Protein AF-A0A9D6KUL9-F1 (afdb_monomer)

Foldseek 3Di:
DDDDDDDDDDDDDDDDDDDDDDDDPPPDDDDDDPPPPPPDDDPPPLPFQDLVNLVCLLVVLLVLLLVVLQVVCVVVPQDDPVVLVVVLVVLLVLLVVLLVVQLVVCVVVVLVQLNVLSVQLNVLSVVQVVCVVPDVDLVSNLSSLVSNSVSLSSNSVSDRHGPVNSVSSSNSSSSSSSNNNNSVVNVVVVD

Radius of gyration: 23.93 Å; Cα contacts (8 Å, |Δi|>4): 148; chains: 1; bounding box: 60×48×64 Å

Nearest PDB structures (foldseek):
  2wb7-assembly2_B  TM=4.224E-01  e=1.613E+00  Thermococcus sp. 26-2

Structure (mmCIF, N/CA/C/O backbone):
data_AF-A0A9D6KUL9-F1
#
_entry.id   AF-A0A9D6KUL9-F1
#
loop_
_atom_site.group_PDB
_atom_site.id
_atom_site.type_symbol
_atom_site.label_atom_id
_atom_site.label_alt_id
_atom_site.label_comp_id
_atom_site.label_asym_id
_atom_site.label_entity_id
_atom_site.label_seq_id
_atom_site.pdbx_PDB_ins_code
_atom_site.Cartn_x
_atom_site.Cartn_y
_atom_site.Cartn_z
_atom_site.occupancy
_atom_site.B_iso_or_equiv
_atom_site.auth_seq_id
_atom_site.auth_comp_id
_atom_site.auth_asym_id
_atom_site.auth_atom_id
_atom_site.pdbx_PDB_model_num
ATOM 1 N N . MET A 1 1 ? -4.631 26.283 4.217 1.00 36.81 1 MET A N 1
ATOM 2 C CA . MET A 1 1 ? -5.391 25.893 5.426 1.00 36.81 1 MET A CA 1
ATOM 3 C C . MET A 1 1 ? -4.410 25.775 6.581 1.00 36.81 1 MET A C 1
ATOM 5 O O . MET A 1 1 ? -3.534 24.924 6.528 1.00 36.81 1 MET A O 1
ATOM 9 N N . ARG A 1 2 ? -4.463 26.705 7.541 1.00 33.00 2 ARG A N 1
ATOM 10 C CA . ARG A 1 2 ? -3.512 26.819 8.658 1.00 33.00 2 ARG A CA 1
ATOM 11 C C . ARG A 1 2 ? -4.120 26.114 9.872 1.00 33.00 2 ARG A C 1
ATOM 13 O O . ARG A 1 2 ? -5.184 26.519 10.323 1.00 33.00 2 ARG A O 1
ATOM 20 N N . VAL A 1 3 ? -3.471 25.061 10.362 1.00 48.38 3 VAL A N 1
ATOM 21 C CA . VAL A 1 3 ? -3.814 24.422 11.639 1.00 48.38 3 VAL A CA 1
ATOM 22 C C . VAL A 1 3 ? -3.064 25.186 12.725 1.00 48.38 3 VAL A C 1
ATOM 24 O O . VAL A 1 3 ? -1.836 25.163 12.758 1.00 48.38 3 VAL A O 1
ATOM 27 N N . GLN A 1 4 ? -3.796 25.921 13.557 1.00 52.12 4 GLN A N 1
ATOM 28 C CA . GLN A 1 4 ? -3.243 26.652 14.691 1.00 52.12 4 GLN A CA 1
ATOM 29 C C . GLN A 1 4 ? -3.389 25.764 15.932 1.00 52.12 4 GLN A C 1
ATOM 31 O O . GLN A 1 4 ? -4.488 25.569 16.443 1.00 52.12 4 GLN A O 1
ATOM 36 N N . TRP A 1 5 ? -2.278 25.170 16.367 1.00 50.78 5 TRP A N 1
ATOM 37 C CA . TRP A 1 5 ? -2.195 24.422 17.617 1.00 50.78 5 TRP A CA 1
ATOM 38 C C . TRP A 1 5 ? -2.085 25.417 18.772 1.00 50.78 5 TRP A C 1
ATOM 40 O O . TRP A 1 5 ? -1.029 26.004 18.999 1.00 50.78 5 TRP A O 1
ATOM 50 N N . GLY A 1 6 ? -3.200 25.645 19.463 1.00 52.34 6 GLY A N 1
ATOM 51 C CA . GLY A 1 6 ? -3.236 26.390 20.715 1.00 52.34 6 GLY A CA 1
ATOM 52 C C . GLY A 1 6 ? -2.805 25.492 21.868 1.00 52.34 6 GLY A C 1
ATOM 53 O O . GLY A 1 6 ? -3.609 24.720 22.381 1.00 52.34 6 GLY A O 1
ATOM 54 N N . LEU A 1 7 ? -1.531 25.594 22.246 1.00 55.97 7 LEU A N 1
ATOM 55 C CA . LEU A 1 7 ? -1.031 25.172 23.549 1.00 55.97 7 LEU A CA 1
ATOM 56 C C . LEU A 1 7 ? -1.471 26.240 24.561 1.00 55.97 7 LEU A C 1
ATOM 58 O O . LEU A 1 7 ? -1.069 27.396 24.447 1.00 55.97 7 LEU A O 1
ATOM 62 N N . GLY A 1 8 ? -2.332 25.869 25.501 1.00 51.66 8 GLY A N 1
ATOM 63 C CA . GLY A 1 8 ? -2.816 26.758 26.550 1.00 51.66 8 GLY A CA 1
ATOM 64 C C . GLY A 1 8 ? -2.972 25.989 27.849 1.00 51.66 8 GLY A C 1
ATOM 65 O O . GLY A 1 8 ? -4.023 25.407 28.102 1.00 51.66 8 GLY A O 1
ATOM 66 N N . ASP A 1 9 ? -1.909 25.992 28.648 1.00 60.41 9 ASP A N 1
ATOM 67 C CA . ASP A 1 9 ? -1.964 25.760 30.088 1.00 60.41 9 ASP A CA 1
ATOM 68 C C . ASP A 1 9 ? -2.931 26.763 30.722 1.00 60.41 9 ASP A C 1
ATOM 70 O O . ASP A 1 9 ? -2.628 27.949 30.671 1.00 60.41 9 ASP A O 1
ATOM 74 N N . GLN A 1 10 ? -4.039 26.313 31.331 1.00 48.44 10 GLN A N 1
ATOM 75 C CA . GLN A 1 10 ? -4.646 26.912 32.536 1.00 48.44 10 GLN A CA 1
ATOM 76 C C . GLN A 1 10 ? -5.561 25.890 33.247 1.00 48.44 10 GLN A C 1
ATOM 78 O O . GLN A 1 10 ? -6.642 25.548 32.774 1.00 48.44 10 GLN A O 1
ATOM 83 N N . LEU A 1 11 ? -5.129 25.430 34.422 1.00 48.25 11 LEU A N 1
ATOM 84 C CA . LEU A 1 11 ? -5.989 25.016 35.545 1.00 48.25 11 LEU A CA 1
ATOM 85 C C . LEU A 1 11 ? -6.127 26.231 36.499 1.00 48.25 11 LEU A C 1
ATOM 87 O O . LEU A 1 11 ? -5.299 27.136 36.410 1.00 48.25 11 LEU A O 1
ATOM 91 N N . PRO A 1 12 ? -6.947 26.192 37.567 1.00 58.06 12 PRO A N 1
ATOM 92 C CA . PRO A 1 12 ? -8.374 25.882 37.684 1.00 58.06 12 PRO A CA 1
ATOM 93 C C . PRO A 1 12 ? -9.139 27.067 38.337 1.00 58.06 12 PRO A C 1
ATOM 95 O O . PRO A 1 12 ? -8.573 27.808 39.135 1.00 58.06 12 PRO A O 1
ATOM 98 N N . VAL A 1 13 ? -10.447 27.227 38.097 1.00 56.72 13 VAL A N 1
ATOM 99 C CA . VAL A 1 13 ? -11.283 28.136 38.913 1.00 56.72 13 VAL A CA 1
ATOM 100 C C . VAL A 1 13 ? -12.587 27.444 39.286 1.00 56.72 13 VAL A C 1
ATOM 102 O O . VAL A 1 13 ? -13.432 27.161 38.439 1.00 56.72 13 VAL A O 1
ATOM 105 N N . ALA A 1 14 ? -12.730 27.168 40.581 1.00 51.53 14 ALA A N 1
ATOM 106 C CA . ALA A 1 14 ? -13.998 26.845 41.209 1.00 51.53 14 ALA A CA 1
ATOM 107 C C . ALA A 1 14 ? -14.852 28.120 41.289 1.00 51.53 14 ALA A C 1
ATOM 109 O O . ALA A 1 14 ? -14.412 29.131 41.832 1.00 51.53 14 ALA A O 1
ATOM 110 N N . GLY A 1 15 ? -16.071 28.059 40.759 1.00 53.00 15 GLY A N 1
ATOM 111 C CA . GLY A 1 15 ? -17.063 29.125 40.848 1.00 53.00 15 GLY A CA 1
ATOM 112 C C . GLY A 1 15 ? -18.441 28.517 41.065 1.00 53.00 15 GLY A C 1
ATOM 113 O O . GLY A 1 15 ? -19.080 28.059 40.126 1.00 53.00 15 GLY A O 1
A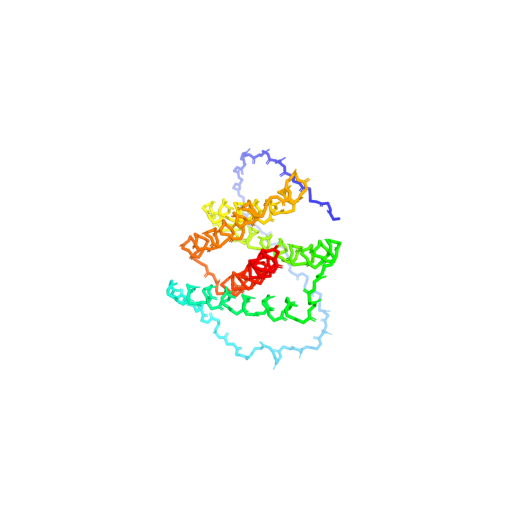TOM 114 N N . HIS A 1 16 ? -18.850 28.473 42.329 1.00 52.75 16 HIS A N 1
ATOM 115 C CA . HIS A 1 16 ? -20.205 28.182 42.780 1.00 52.75 16 HIS A CA 1
ATOM 116 C C . HIS A 1 16 ? -21.058 29.438 42.535 1.00 52.75 16 HIS A C 1
ATOM 118 O O . HIS A 1 16 ? -20.657 30.525 42.952 1.00 52.75 16 HIS A O 1
ATOM 124 N N . GLY A 1 17 ? -22.197 29.316 41.854 1.00 52.09 17 GLY A N 1
ATOM 125 C CA . GLY A 1 17 ? -23.063 30.460 41.567 1.00 52.09 17 GLY A CA 1
ATOM 126 C C . GLY A 1 17 ? -24.302 30.071 40.772 1.00 52.09 17 GLY A C 1
ATOM 127 O O . GLY A 1 17 ? -24.258 29.950 39.551 1.00 52.09 17 GLY A O 1
ATOM 128 N N . ASP A 1 18 ? -25.384 29.862 41.507 1.00 48.84 18 ASP A N 1
ATOM 129 C CA . ASP A 1 18 ? -26.732 29.556 41.051 1.00 48.84 18 ASP A CA 1
ATOM 130 C C . ASP A 1 18 ? -27.351 30.602 40.101 1.00 48.84 18 ASP A C 1
ATOM 132 O O . ASP A 1 18 ? -27.174 31.806 40.258 1.00 48.84 18 ASP A O 1
ATOM 136 N N . VAL A 1 19 ? -28.141 30.077 39.155 1.00 52.59 19 VAL A N 1
ATOM 137 C CA . VAL A 1 19 ? -29.518 30.480 38.798 1.00 52.59 19 VAL A CA 1
ATOM 138 C C . VAL A 1 19 ? -29.796 31.983 38.596 1.00 52.59 19 VAL A C 1
ATOM 140 O O . VAL A 1 19 ? -29.876 32.741 39.552 1.00 52.59 19 VAL A O 1
ATOM 143 N N . LEU A 1 20 ? -30.105 32.383 37.346 1.00 50.75 20 LEU A N 1
ATOM 144 C CA . LEU A 1 20 ? -31.398 32.988 36.944 1.00 50.75 20 LEU A CA 1
ATOM 145 C C . LEU A 1 20 ? -31.413 33.453 35.467 1.00 50.75 20 LEU A C 1
ATOM 147 O O . LEU A 1 20 ? -30.743 34.398 35.066 1.00 50.75 20 LEU A O 1
ATOM 151 N N . ALA A 1 21 ? -32.255 32.772 34.686 1.00 52.69 21 ALA A N 1
ATOM 152 C CA . ALA A 1 21 ? -33.177 33.297 33.674 1.00 52.69 21 ALA A CA 1
ATOM 153 C C . ALA A 1 21 ? -32.800 34.555 32.854 1.00 52.69 21 ALA A C 1
ATOM 155 O O . ALA A 1 21 ? -32.959 35.687 33.311 1.00 52.69 21 ALA A O 1
ATOM 156 N N . ARG A 1 22 ? -32.554 34.362 31.547 1.00 46.56 22 ARG A N 1
ATOM 157 C CA . ARG A 1 22 ? -33.041 35.280 30.500 1.00 46.56 22 ARG A CA 1
ATOM 158 C C . ARG A 1 22 ? -33.344 34.538 29.197 1.00 46.56 22 ARG A C 1
ATOM 160 O O . ARG A 1 22 ? -32.629 33.632 28.789 1.00 46.56 22 ARG A O 1
ATOM 167 N N . SER A 1 23 ? -34.476 34.924 28.630 1.00 52.00 23 SER A N 1
ATOM 168 C CA . SER A 1 23 ? -35.350 34.202 27.711 1.00 52.00 23 SER A CA 1
ATOM 169 C C . SER A 1 23 ? -34.774 33.839 26.332 1.00 52.00 23 SER A C 1
ATOM 171 O O . SER A 1 23 ? -33.878 34.520 25.833 1.00 52.00 23 SER A O 1
ATOM 173 N N . PRO A 1 24 ? -35.359 32.823 25.664 1.00 53.16 24 PRO A N 1
ATOM 174 C CA . PRO A 1 24 ? -35.033 32.465 24.290 1.00 53.16 24 PRO A CA 1
ATOM 175 C C . PRO A 1 24 ? -35.682 33.449 23.310 1.00 53.16 24 PRO A C 1
ATOM 177 O O . PRO A 1 24 ? -36.904 33.493 23.169 1.00 53.16 24 PRO A O 1
ATOM 180 N N . ILE A 1 25 ? -34.869 34.208 22.580 1.00 59.78 25 ILE A N 1
ATOM 181 C CA . ILE A 1 25 ? -35.325 34.875 21.358 1.00 59.78 25 ILE A CA 1
ATOM 182 C C . ILE A 1 25 ? -35.426 33.788 20.279 1.00 59.78 25 ILE A C 1
ATOM 184 O O . ILE A 1 25 ? -34.454 33.465 19.600 1.00 59.78 25 ILE A O 1
ATOM 188 N N . ARG A 1 26 ? -36.613 33.180 20.160 1.00 50.09 26 ARG A N 1
ATOM 189 C CA . ARG A 1 26 ? -37.036 32.459 18.953 1.00 50.09 26 ARG A CA 1
ATOM 190 C C . ARG A 1 26 ? -37.378 33.508 17.899 1.00 50.09 26 ARG A C 1
ATOM 192 O O . ARG A 1 26 ? -38.500 34.004 17.865 1.00 50.09 26 ARG A O 1
ATOM 199 N N . LEU A 1 27 ? -36.408 33.851 17.056 1.00 54.72 27 LEU A N 1
ATOM 200 C CA . LEU A 1 27 ? -36.707 34.505 15.789 1.00 54.72 27 LEU A CA 1
ATOM 201 C C . LEU A 1 27 ? -37.077 33.403 14.792 1.00 54.72 27 LEU A C 1
ATOM 203 O O . LEU A 1 27 ? -36.222 32.634 14.357 1.00 54.72 27 LEU A O 1
ATOM 207 N N . GLY A 1 28 ? -38.378 33.287 14.531 1.00 43.19 28 GLY A N 1
ATOM 208 C CA . GLY A 1 28 ? -38.930 32.434 13.491 1.00 43.19 28 GLY A CA 1
ATOM 209 C C . GLY A 1 28 ? -38.459 32.903 12.120 1.00 43.19 28 GLY A C 1
ATOM 210 O O . GLY A 1 28 ? -38.665 34.053 11.740 1.00 43.19 28 GLY A O 1
ATOM 211 N N . GLY A 1 29 ? -37.810 31.994 11.403 1.00 46.34 29 GLY A N 1
ATOM 212 C CA . GLY A 1 29 ? -37.739 32.004 9.955 1.00 46.34 29 GLY A CA 1
ATOM 213 C C . GLY A 1 29 ? -38.393 30.715 9.493 1.00 46.34 29 GLY A C 1
ATOM 214 O O . GLY A 1 29 ? -37.807 29.646 9.654 1.00 46.34 29 GLY A O 1
ATOM 215 N N . ASP A 1 30 ? -39.618 30.831 8.992 1.00 48.16 30 ASP A N 1
ATOM 216 C CA . ASP A 1 30 ? -40.357 29.765 8.331 1.00 48.16 30 ASP A CA 1
ATOM 217 C C . ASP A 1 30 ? -39.578 29.325 7.086 1.00 48.16 30 ASP A C 1
ATOM 219 O O . ASP A 1 30 ? -39.675 29.918 6.011 1.00 48.16 30 ASP A O 1
ATOM 223 N N . LEU A 1 31 ? -38.753 28.293 7.247 1.00 54.00 31 LEU A N 1
ATOM 224 C CA . LEU A 1 31 ? -38.298 27.468 6.140 1.00 54.00 31 LEU A CA 1
ATOM 225 C C . LEU A 1 31 ? -39.212 26.241 6.095 1.00 54.00 31 LEU A C 1
ATOM 227 O O . LEU A 1 31 ? -39.373 25.577 7.121 1.00 54.00 31 LEU A O 1
ATOM 231 N N . PRO A 1 32 ? -39.825 25.939 4.940 1.00 51.88 32 PRO A N 1
ATOM 232 C CA . PRO A 1 32 ? -40.715 24.799 4.803 1.00 51.88 32 PRO A CA 1
ATOM 233 C C . PRO A 1 32 ? -39.946 23.499 5.060 1.00 51.88 32 PRO A C 1
ATOM 235 O O . PRO A 1 32 ? -39.092 23.105 4.272 1.00 51.88 32 PRO A O 1
ATOM 238 N N . GLU A 1 33 ? -40.223 22.891 6.212 1.00 48.41 33 GLU A N 1
ATOM 239 C CA . GLU A 1 33 ? -40.617 21.489 6.412 1.00 48.41 33 GLU A CA 1
ATOM 240 C C . GLU A 1 33 ? -40.179 20.491 5.319 1.00 48.41 33 GLU A C 1
ATOM 242 O O . GLU A 1 33 ? -40.972 19.741 4.756 1.00 48.41 33 GLU A O 1
ATOM 247 N N . ALA A 1 34 ? -38.876 20.435 5.044 1.00 50.84 34 ALA A N 1
ATOM 248 C CA . ALA A 1 34 ? -38.226 19.335 4.335 1.00 50.84 34 ALA A CA 1
ATOM 249 C C . ALA A 1 34 ? -37.784 18.232 5.320 1.00 50.84 34 ALA A C 1
ATOM 251 O O . ALA A 1 34 ? -36.745 17.601 5.134 1.00 50.84 34 ALA A O 1
ATOM 252 N N . ASP A 1 35 ? -38.574 18.001 6.373 1.00 45.62 35 ASP A N 1
ATOM 253 C CA . ASP A 1 35 ? -38.277 17.052 7.455 1.00 45.62 35 ASP A CA 1
ATOM 254 C C . ASP A 1 35 ? -38.845 15.634 7.232 1.00 45.62 35 ASP A C 1
ATOM 256 O O . ASP A 1 35 ? -38.715 14.772 8.096 1.00 45.62 35 ASP A O 1
ATOM 260 N N . ALA A 1 36 ? -39.415 15.310 6.067 1.00 47.22 36 ALA A N 1
ATOM 261 C CA . ALA A 1 36 ? -40.137 14.039 5.892 1.00 47.22 36 ALA A CA 1
ATOM 262 C C . ALA A 1 36 ? -39.532 13.030 4.889 1.00 47.22 36 ALA A C 1
ATOM 264 O O . ALA A 1 36 ? -40.240 12.123 4.458 1.00 47.22 36 ALA A O 1
ATOM 265 N N . ALA A 1 37 ? -38.246 13.129 4.510 1.00 42.25 37 ALA A N 1
ATOM 266 C CA . ALA A 1 37 ? -37.643 12.162 3.566 1.00 42.25 37 ALA A CA 1
ATOM 267 C C . ALA A 1 37 ? -36.210 11.679 3.873 1.00 42.25 37 ALA A C 1
ATOM 269 O O . ALA A 1 37 ? -35.622 10.978 3.052 1.00 42.25 37 ALA A O 1
ATOM 270 N N . HIS A 1 38 ? -35.629 11.991 5.038 1.00 43.66 38 HIS A N 1
ATOM 271 C CA . HIS A 1 38 ? -34.398 11.319 5.512 1.00 43.66 38 HIS A CA 1
ATOM 272 C C . HIS A 1 38 ? -34.523 10.692 6.908 1.00 43.66 38 HIS A C 1
ATOM 274 O O . HIS A 1 38 ? -33.560 10.139 7.436 1.00 43.66 38 HIS A O 1
ATOM 280 N N . ALA A 1 39 ? -35.734 10.674 7.466 1.00 45.91 39 ALA A N 1
ATOM 281 C CA . ALA A 1 39 ? -36.106 9.807 8.577 1.00 45.91 39 ALA A CA 1
ATOM 282 C C . ALA A 1 39 ? -36.708 8.488 8.051 1.00 45.91 39 ALA A C 1
ATOM 284 O O .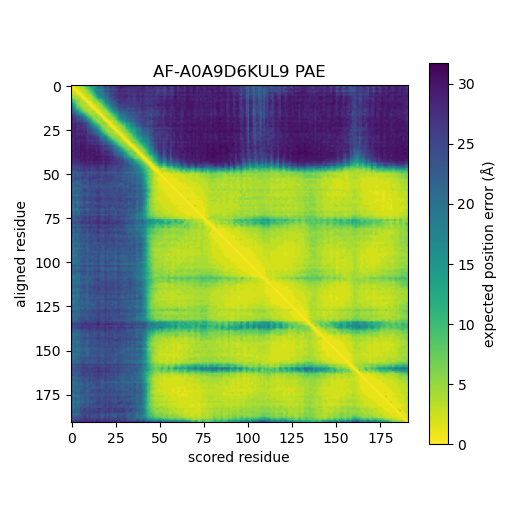 ALA A 1 39 ? -37.857 8.162 8.327 1.00 45.91 39 ALA A O 1
ATOM 285 N N . ALA A 1 40 ? -35.939 7.726 7.266 1.00 39.47 40 ALA A N 1
ATOM 286 C CA . ALA A 1 40 ? -36.266 6.338 6.933 1.00 39.47 40 ALA A CA 1
ATOM 287 C C . ALA A 1 40 ? -35.000 5.531 6.590 1.00 39.47 40 ALA A C 1
ATOM 289 O O . ALA A 1 40 ? -34.383 5.735 5.552 1.00 39.47 40 ALA A O 1
ATOM 290 N N . GLY A 1 41 ? -34.655 4.571 7.457 1.00 36.12 41 GLY A N 1
ATOM 291 C CA . GLY A 1 41 ? -33.795 3.428 7.120 1.00 36.12 41 GLY A CA 1
ATOM 292 C C . GLY A 1 41 ? -32.286 3.664 7.269 1.00 36.12 41 GLY A C 1
ATOM 293 O O . GLY A 1 41 ? -31.600 4.049 6.340 1.00 36.12 41 GLY A O 1
ATOM 294 N N . GLY A 1 42 ? -31.662 3.386 8.402 1.00 36.91 42 GLY A N 1
ATOM 295 C CA . GLY A 1 42 ? -32.174 2.661 9.543 1.00 36.91 42 GLY A CA 1
ATOM 296 C C . GLY A 1 42 ? -31.192 2.746 10.694 1.00 36.91 42 GLY A C 1
ATOM 297 O O . GLY A 1 42 ? -30.147 3.395 10.606 1.00 36.91 42 GLY A O 1
ATOM 298 N N . ALA A 1 43 ? -31.546 2.068 11.780 1.00 38.75 43 ALA A N 1
ATOM 299 C CA . ALA A 1 43 ? -30.617 1.703 12.826 1.00 38.75 43 ALA A CA 1
ATOM 300 C C . ALA A 1 43 ? -29.272 1.331 12.189 1.00 38.75 43 ALA A C 1
ATOM 302 O O . ALA A 1 43 ? -29.144 0.289 11.545 1.00 38.75 43 ALA A O 1
ATOM 303 N N . SER A 1 44 ? -28.275 2.206 12.334 1.00 45.91 44 SER A N 1
ATOM 304 C CA . SER A 1 44 ? -26.885 1.867 12.070 1.00 45.91 44 SER A CA 1
ATOM 305 C C . SER A 1 44 ? -26.543 0.817 13.119 1.00 45.91 44 SER A C 1
ATOM 307 O O . SER A 1 44 ? -25.957 1.135 14.160 1.00 45.91 44 SER A O 1
ATOM 309 N N . SER A 1 45 ? -26.943 -0.434 12.864 1.00 48.00 45 SER A N 1
ATOM 310 C CA . SER A 1 45 ? -26.349 -1.592 13.498 1.00 48.00 45 SER A CA 1
ATOM 311 C C . SER A 1 45 ? -24.864 -1.318 13.374 1.00 48.00 45 SER A C 1
ATOM 313 O O . SER A 1 45 ? -24.338 -1.075 12.285 1.00 48.00 45 SER A O 1
ATOM 315 N N . THR A 1 46 ? -24.204 -1.129 14.509 1.00 55.00 46 THR A N 1
ATOM 316 C CA . THR A 1 46 ? -22.767 -0.916 14.485 1.00 55.00 46 THR A CA 1
ATOM 317 C C . THR A 1 46 ? -22.239 -2.292 14.139 1.00 55.00 46 THR A C 1
ATOM 319 O O . THR A 1 46 ? -22.034 -3.095 15.042 1.00 55.00 46 THR A O 1
ATOM 322 N N . THR A 1 47 ? -22.206 -2.622 12.844 1.00 62.09 47 THR A N 1
ATOM 323 C CA . THR A 1 47 ? -21.942 -3.971 12.360 1.00 62.09 47 THR A CA 1
ATOM 324 C C . THR A 1 47 ? -20.545 -4.297 12.847 1.00 62.09 47 THR A C 1
ATOM 326 O O . THR A 1 47 ? -19.555 -3.697 12.417 1.00 62.09 47 THR A O 1
ATOM 329 N N . LYS A 1 48 ? -20.480 -5.129 13.885 1.00 73.00 48 LYS A N 1
ATOM 330 C CA . LYS A 1 48 ? -19.224 -5.510 14.510 1.00 73.00 48 LYS A CA 1
ATOM 331 C C . LYS A 1 48 ? -18.582 -6.497 13.551 1.00 73.00 48 LYS A C 1
ATOM 333 O O . LYS A 1 48 ? -18.915 -7.671 13.575 1.00 73.00 48 LYS A O 1
ATOM 338 N N . PHE A 1 49 ? -17.696 -6.000 12.696 1.00 78.94 49 PHE A N 1
ATOM 339 C CA . PHE A 1 49 ? -16.877 -6.860 11.851 1.00 78.94 49 PHE A CA 1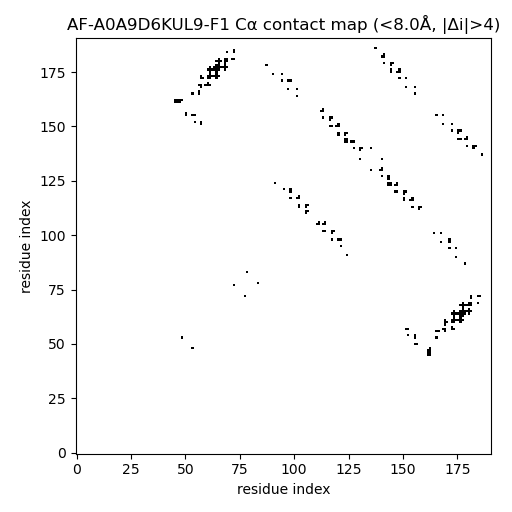
ATOM 340 C C . PHE A 1 49 ? -16.022 -7.754 12.737 1.00 78.94 49 PHE A C 1
ATOM 342 O O . PHE A 1 49 ? -15.281 -7.236 13.595 1.00 78.94 49 PHE A O 1
ATOM 349 N N . SER A 1 50 ? -16.119 -9.063 12.509 1.00 88.06 50 SER A N 1
ATOM 350 C CA . SER A 1 50 ? -15.231 -10.033 13.133 1.00 88.06 50 SER A CA 1
ATOM 351 C C . SER A 1 50 ? -13.794 -9.789 12.660 1.00 88.06 50 SER A C 1
ATOM 353 O O . SER A 1 50 ? -13.549 -9.112 11.657 1.00 88.06 50 SER A O 1
ATOM 355 N N . LEU A 1 51 ? -12.815 -10.300 13.404 1.00 87.25 51 LEU A N 1
ATOM 356 C CA . LEU A 1 51 ? -11.417 -10.232 12.982 1.00 87.25 51 LEU A CA 1
ATOM 357 C C . LEU A 1 51 ? -11.206 -10.990 11.664 1.00 87.25 51 LEU A C 1
ATOM 359 O O . LEU A 1 51 ? -10.512 -10.494 10.779 1.00 87.25 51 LEU A O 1
ATOM 363 N N . THR A 1 52 ? -11.867 -12.138 11.516 1.00 90.38 52 THR A N 1
ATOM 364 C CA . THR A 1 52 ? -11.845 -12.951 10.300 1.00 90.38 52 THR A CA 1
ATOM 365 C C . THR A 1 52 ? -12.367 -12.166 9.102 1.00 90.38 52 THR A C 1
ATOM 367 O O . THR A 1 52 ? -11.708 -12.152 8.070 1.00 90.38 52 THR A O 1
ATOM 370 N N . ASP A 1 53 ? -13.470 -11.425 9.249 1.00 90.56 53 ASP A N 1
ATOM 371 C CA . ASP A 1 53 ? -14.055 -10.633 8.153 1.00 90.56 53 ASP A CA 1
ATOM 372 C C . ASP A 1 53 ? -13.066 -9.575 7.650 1.00 90.56 53 ASP A C 1
ATOM 374 O O . ASP A 1 53 ? -12.944 -9.328 6.453 1.00 90.56 53 ASP A O 1
ATOM 378 N N . ARG A 1 54 ? -12.324 -8.954 8.574 1.00 90.50 54 ARG A N 1
ATOM 379 C CA . ARG A 1 54 ? -11.323 -7.930 8.245 1.00 90.50 54 ARG A CA 1
ATOM 380 C C . ARG A 1 54 ? -10.129 -8.531 7.529 1.00 90.50 54 ARG A C 1
ATOM 382 O O . ARG A 1 54 ? -9.667 -7.946 6.557 1.00 90.50 54 ARG A O 1
ATOM 389 N N . LEU A 1 55 ? -9.644 -9.683 7.994 1.00 91.56 55 LEU A N 1
ATOM 390 C CA . LEU A 1 55 ? -8.562 -10.395 7.323 1.00 91.56 55 LEU A CA 1
ATOM 391 C C . LEU A 1 55 ? -8.993 -10.827 5.922 1.00 91.56 55 LEU A C 1
ATOM 393 O O . LEU A 1 55 ? -8.254 -10.583 4.977 1.00 91.56 55 LEU A O 1
ATOM 397 N N . VAL A 1 56 ? -10.199 -11.375 5.762 1.00 94.56 56 VAL A N 1
ATOM 398 C CA . VAL A 1 56 ? -10.746 -11.746 4.448 1.00 94.56 56 VAL A CA 1
ATOM 399 C C . VAL A 1 56 ? -10.831 -10.530 3.525 1.00 94.56 56 VAL A C 1
ATOM 401 O O . VAL A 1 56 ? -10.421 -10.623 2.373 1.00 94.56 56 VAL A O 1
ATOM 404 N N . LEU A 1 57 ? -11.287 -9.374 4.018 1.00 92.50 57 LEU A N 1
ATOM 405 C CA . LEU A 1 57 ? -11.337 -8.143 3.221 1.00 92.50 57 LEU A CA 1
ATOM 406 C C . LEU A 1 57 ? -9.945 -7.615 2.848 1.00 92.50 57 LEU A C 1
ATOM 408 O O . LEU A 1 57 ? -9.763 -7.133 1.734 1.00 92.50 57 LEU A O 1
ATOM 412 N N . ILE A 1 58 ? -8.960 -7.718 3.742 1.00 92.69 58 ILE A N 1
ATOM 413 C CA . ILE A 1 58 ? -7.587 -7.269 3.473 1.00 92.69 58 ILE A CA 1
ATOM 414 C C . ILE A 1 58 ? -6.881 -8.215 2.504 1.00 92.69 58 ILE A C 1
ATOM 416 O O . ILE A 1 58 ? -6.304 -7.749 1.528 1.00 92.69 58 ILE A O 1
ATOM 420 N N . PHE A 1 59 ? -6.953 -9.531 2.717 1.00 93.69 59 PHE A N 1
ATOM 421 C CA . PHE A 1 59 ? -6.376 -10.513 1.795 1.00 93.69 59 PHE A CA 1
ATOM 422 C C . PHE A 1 59 ? -7.092 -10.510 0.443 1.00 93.69 59 PHE A C 1
ATOM 424 O O . PHE A 1 59 ? -6.434 -10.566 -0.591 1.00 93.69 59 PHE A O 1
ATOM 431 N N . GLY A 1 60 ? -8.420 -10.377 0.437 1.00 93.94 60 GLY A N 1
ATOM 432 C CA . GLY A 1 60 ? -9.209 -10.214 -0.782 1.00 93.94 60 GLY A CA 1
ATOM 433 C C . GLY A 1 60 ? -8.852 -8.928 -1.523 1.00 93.94 60 GLY A C 1
ATOM 434 O O . GLY A 1 60 ? -8.657 -8.958 -2.734 1.00 93.94 60 GLY A O 1
ATOM 435 N N . GLY A 1 61 ? -8.680 -7.819 -0.799 1.00 93.88 61 GLY A N 1
ATOM 436 C CA . GLY A 1 61 ? -8.201 -6.554 -1.350 1.00 93.88 61 GLY A CA 1
ATOM 437 C C . GLY A 1 61 ? -6.793 -6.667 -1.934 1.00 93.88 61 GLY A C 1
ATOM 438 O O . GLY A 1 61 ? -6.582 -6.272 -3.075 1.00 93.88 61 GLY A O 1
ATOM 439 N N . LEU A 1 62 ? -5.853 -7.281 -1.210 1.00 93.94 62 LEU A N 1
ATOM 440 C CA . LEU A 1 62 ? -4.495 -7.559 -1.692 1.00 93.94 62 LEU A CA 1
ATOM 441 C C . LEU A 1 62 ? -4.509 -8.406 -2.968 1.00 93.94 62 LEU A C 1
ATOM 443 O O . LEU A 1 62 ? -3.833 -8.053 -3.929 1.00 93.94 62 LEU A O 1
ATOM 447 N N . ALA A 1 63 ? -5.285 -9.492 -2.996 1.00 95.31 63 ALA A N 1
ATOM 448 C CA . ALA A 1 63 ? -5.392 -10.372 -4.157 1.00 95.31 63 ALA A CA 1
ATOM 449 C C . ALA A 1 63 ? -6.019 -9.652 -5.360 1.00 95.31 63 ALA A C 1
ATOM 451 O O . ALA A 1 63 ? -5.489 -9.720 -6.468 1.00 95.31 63 ALA A O 1
ATOM 452 N N . PHE A 1 64 ? -7.108 -8.912 -5.140 1.00 96.25 64 PHE A N 1
ATOM 453 C CA . PHE A 1 64 ? -7.761 -8.121 -6.182 1.00 96.25 64 PHE A CA 1
ATOM 454 C C . PHE A 1 64 ? -6.831 -7.034 -6.730 1.00 96.25 64 PHE A C 1
ATOM 456 O O . PHE A 1 64 ? -6.686 -6.888 -7.942 1.00 96.25 64 PHE A O 1
ATOM 463 N N . GLY A 1 65 ? -6.150 -6.318 -5.835 1.00 93.12 65 GLY A N 1
ATOM 464 C CA . GLY A 1 65 ? -5.120 -5.350 -6.180 1.00 93.12 65 GLY A CA 1
ATOM 465 C C . GLY A 1 65 ? -4.008 -5.985 -6.999 1.00 93.12 65 GLY A C 1
ATOM 466 O O . GLY A 1 65 ? -3.666 -5.461 -8.052 1.00 93.12 65 GLY A O 1
ATOM 467 N N . ALA A 1 66 ? -3.492 -7.137 -6.571 1.00 93.19 66 ALA A N 1
ATOM 468 C CA . ALA A 1 66 ? -2.429 -7.843 -7.274 1.00 93.19 66 ALA A CA 1
ATOM 469 C C . ALA A 1 66 ? -2.831 -8.224 -8.706 1.00 93.19 66 ALA A C 1
ATOM 471 O O . ALA A 1 66 ? -2.072 -7.976 -9.643 1.00 93.19 66 ALA A O 1
ATOM 472 N N . ILE A 1 67 ? -4.046 -8.746 -8.895 1.00 95.44 67 ILE A N 1
ATOM 473 C CA . ILE A 1 67 ? -4.592 -9.039 -10.227 1.00 95.44 67 ILE A CA 1
ATOM 474 C C . ILE A 1 67 ? -4.689 -7.752 -11.055 1.00 95.44 67 ILE A C 1
ATOM 476 O O . ILE A 1 67 ? -4.226 -7.725 -12.193 1.00 95.44 67 ILE A O 1
ATOM 480 N N . ALA A 1 68 ? -5.233 -6.672 -10.487 1.00 94.06 68 ALA A N 1
ATOM 481 C CA . ALA A 1 68 ? -5.345 -5.388 -11.176 1.00 94.06 68 ALA A CA 1
ATOM 482 C C . ALA A 1 68 ? -3.970 -4.817 -11.573 1.00 94.06 68 ALA A C 1
ATOM 484 O O . ALA A 1 68 ? -3.805 -4.337 -12.693 1.00 94.06 68 ALA A O 1
ATOM 485 N N . GLY A 1 69 ? -2.968 -4.914 -10.695 1.00 90.94 69 GLY A N 1
ATOM 486 C CA . GLY A 1 69 ? -1.592 -4.491 -10.959 1.00 90.94 69 GLY A CA 1
ATOM 487 C C . GLY A 1 69 ? -0.922 -5.315 -12.058 1.00 90.94 69 GLY A C 1
ATOM 488 O O . GLY A 1 69 ? -0.273 -4.751 -12.937 1.00 90.94 69 GLY A O 1
ATOM 489 N N . LEU A 1 70 ? -1.139 -6.633 -12.068 1.00 91.44 70 LEU A N 1
ATOM 490 C CA . LEU A 1 70 ? -0.634 -7.519 -13.117 1.00 91.44 70 LEU A CA 1
ATOM 491 C C . LEU A 1 70 ? -1.305 -7.243 -14.471 1.00 91.44 70 LEU A C 1
ATOM 493 O O . LEU A 1 70 ? -0.623 -7.152 -15.486 1.00 91.44 70 LEU A O 1
ATOM 497 N N . LEU A 1 71 ? -2.628 -7.055 -14.497 1.00 94.00 71 LEU A N 1
ATOM 498 C CA . LEU A 1 71 ? -3.357 -6.677 -15.714 1.00 94.00 71 LEU A CA 1
ATOM 499 C C . LEU A 1 71 ? -2.895 -5.317 -16.246 1.00 94.00 71 LEU A C 1
ATOM 501 O O . LEU A 1 71 ? -2.723 -5.152 -17.451 1.00 94.00 71 LEU A O 1
ATOM 505 N N . THR A 1 72 ? -2.644 -4.367 -15.344 1.00 90.19 72 THR A N 1
ATOM 506 C CA . THR A 1 72 ? -2.075 -3.056 -15.676 1.00 90.19 72 THR A CA 1
ATOM 507 C C . THR A 1 72 ? -0.697 -3.218 -16.314 1.00 90.19 72 THR A C 1
ATOM 509 O O . THR A 1 72 ? -0.432 -2.628 -17.357 1.00 90.19 72 THR A O 1
ATOM 512 N N . LEU A 1 73 ? 0.162 -4.068 -15.745 1.00 90.19 73 LEU A N 1
ATOM 513 C CA . LEU A 1 73 ? 1.472 -4.370 -16.315 1.00 90.19 73 LEU A CA 1
ATOM 514 C C . LEU A 1 73 ? 1.365 -4.982 -17.720 1.00 90.19 73 LEU A C 1
ATOM 516 O O . LEU A 1 73 ? 2.047 -4.528 -18.634 1.00 90.19 73 LEU A O 1
ATOM 520 N N . ILE A 1 74 ? 0.489 -5.974 -17.907 1.00 91.69 74 ILE A N 1
ATOM 521 C CA . ILE A 1 74 ? 0.270 -6.619 -19.212 1.00 91.69 74 ILE A CA 1
ATOM 522 C C . ILE A 1 74 ? -0.246 -5.604 -20.241 1.00 91.69 74 ILE A C 1
ATOM 524 O O . ILE A 1 74 ? 0.196 -5.618 -21.387 1.00 91.69 74 ILE A O 1
ATOM 528 N N . GLY A 1 75 ? -1.153 -4.709 -19.837 1.00 91.50 75 GLY A N 1
ATOM 529 C CA . GLY A 1 75 ? -1.736 -3.695 -20.716 1.00 91.50 75 GLY A CA 1
ATOM 530 C C . GLY A 1 75 ? -0.756 -2.598 -21.137 1.00 91.50 75 GLY A C 1
ATOM 531 O O . GLY A 1 75 ? -0.781 -2.177 -22.291 1.00 91.50 75 GLY A O 1
ATOM 532 N N . PHE A 1 76 ? 0.115 -2.144 -20.229 1.00 87.62 76 PHE A N 1
ATOM 533 C CA . PHE A 1 76 ? 1.092 -1.083 -20.516 1.00 87.62 76 PHE A CA 1
ATOM 534 C C . PHE A 1 76 ? 2.426 -1.597 -21.084 1.00 87.62 76 PHE A C 1
ATOM 536 O O . PHE A 1 76 ? 3.199 -0.813 -21.635 1.00 87.62 76 PHE A O 1
ATOM 543 N N . GLY A 1 77 ? 2.715 -2.897 -20.993 1.00 87.00 77 GLY A N 1
ATOM 544 C CA . GLY A 1 77 ? 3.928 -3.489 -21.555 1.00 87.00 77 GLY A CA 1
ATOM 545 C C . GLY A 1 77 ? 5.189 -3.112 -20.772 1.00 87.00 77 GLY A C 1
ATOM 546 O O . GLY A 1 77 ? 5.283 -3.404 -19.584 1.00 87.00 77 GLY A O 1
ATOM 547 N N . ARG A 1 78 ? 6.187 -2.504 -21.437 1.00 83.44 78 ARG A N 1
ATOM 548 C CA . ARG A 1 78 ? 7.481 -2.114 -20.837 1.00 83.44 78 ARG A CA 1
ATOM 549 C C . ARG A 1 78 ? 7.497 -0.605 -20.527 1.00 83.44 78 ARG A C 1
ATOM 551 O O . ARG A 1 78 ? 8.067 0.160 -21.303 1.00 83.44 78 ARG A O 1
ATOM 558 N N . PRO A 1 79 ? 6.895 -0.165 -19.407 1.00 83.25 79 PRO A N 1
ATOM 559 C CA . PRO A 1 79 ? 6.752 1.246 -19.076 1.00 83.25 79 PRO A CA 1
ATOM 560 C C . PRO A 1 79 ? 8.110 1.886 -18.813 1.00 83.25 79 PRO A C 1
ATOM 562 O O . PRO A 1 79 ? 8.982 1.293 -18.151 1.00 83.25 79 PRO A O 1
ATOM 565 N N . SER A 1 80 ? 8.254 3.120 -19.287 1.00 86.94 80 SER A N 1
ATOM 566 C CA . SER A 1 80 ? 9.402 3.974 -18.994 1.00 86.94 80 SER A CA 1
ATOM 567 C C . SER A 1 80 ? 9.498 4.257 -17.489 1.00 86.94 80 SER A C 1
ATOM 569 O O . SER A 1 80 ? 8.509 4.207 -16.753 1.00 86.94 80 SER A O 1
ATOM 571 N N . GLY A 1 81 ? 10.700 4.576 -16.998 1.00 82.50 81 GLY A N 1
ATOM 572 C CA . GLY A 1 81 ? 10.898 4.890 -15.577 1.00 82.50 81 GLY A CA 1
ATOM 573 C C . GLY A 1 81 ? 10.037 6.065 -15.093 1.00 82.50 81 GLY A C 1
ATOM 574 O O . GLY A 1 81 ? 9.560 6.048 -13.961 1.00 82.50 81 GLY A O 1
ATOM 575 N N . ILE A 1 82 ? 9.778 7.048 -15.965 1.00 86.12 82 ILE A N 1
ATOM 576 C CA . ILE A 1 82 ? 8.941 8.216 -15.656 1.00 86.12 82 ILE A CA 1
ATOM 577 C C . ILE A 1 82 ? 7.474 7.805 -15.491 1.00 86.12 82 ILE A C 1
ATOM 579 O O . ILE A 1 82 ? 6.849 8.190 -14.506 1.00 86.12 82 ILE A O 1
ATOM 583 N N . GLU A 1 83 ? 6.933 6.979 -16.390 1.00 86.12 83 GLU A N 1
ATOM 584 C CA . GLU A 1 83 ? 5.547 6.492 -16.289 1.00 86.12 83 GLU A CA 1
ATOM 585 C C . GLU A 1 83 ? 5.316 5.702 -14.999 1.00 86.12 83 GLU A C 1
ATOM 587 O O . GLU A 1 83 ? 4.307 5.907 -14.322 1.00 86.12 83 GLU A O 1
ATOM 592 N N . ARG A 1 84 ? 6.280 4.858 -14.599 1.00 83.25 84 ARG A N 1
ATOM 593 C CA . ARG A 1 84 ? 6.222 4.130 -13.318 1.00 83.25 84 ARG A CA 1
ATOM 594 C C . ARG A 1 84 ? 6.130 5.085 -12.129 1.00 83.25 84 ARG A C 1
ATOM 596 O O . ARG A 1 84 ? 5.357 4.835 -11.206 1.00 83.25 84 ARG A O 1
ATOM 603 N N . LEU A 1 85 ? 6.904 6.169 -12.160 1.00 85.69 85 LEU A N 1
ATOM 604 C CA . LEU A 1 85 ? 6.947 7.169 -11.095 1.00 85.69 85 LEU A CA 1
ATOM 605 C C . LEU A 1 85 ? 5.637 7.967 -11.041 1.00 85.69 85 LEU A C 1
ATOM 607 O O . LEU A 1 85 ? 5.088 8.161 -9.959 1.00 85.69 85 LEU A O 1
ATOM 611 N N . VAL A 1 86 ? 5.082 8.346 -12.197 1.00 89.56 86 VAL A N 1
ATOM 612 C CA . VAL A 1 86 ? 3.792 9.048 -12.290 1.00 89.56 86 VAL A CA 1
ATOM 613 C C . VAL A 1 86 ? 2.655 8.174 -11.757 1.00 89.56 86 VAL A C 1
ATOM 615 O O . VAL A 1 86 ? 1.987 8.576 -10.804 1.00 89.56 86 VAL A O 1
ATOM 618 N N . ILE A 1 87 ? 2.478 6.960 -12.288 1.00 87.25 87 ILE A N 1
ATOM 619 C CA . ILE A 1 87 ? 1.406 6.040 -11.863 1.00 87.25 87 ILE A CA 1
ATOM 620 C C . ILE A 1 87 ? 1.544 5.713 -10.369 1.00 87.25 87 ILE A C 1
ATOM 622 O O . ILE A 1 87 ? 0.580 5.801 -9.605 1.00 87.25 87 ILE A O 1
ATOM 626 N N . GLY A 1 88 ? 2.767 5.409 -9.935 1.00 86.31 88 GLY A N 1
ATOM 627 C CA . GLY A 1 88 ? 3.081 5.141 -8.539 1.00 86.31 88 GLY A CA 1
ATOM 628 C C . GLY A 1 88 ? 2.781 6.308 -7.608 1.00 86.31 88 GLY A C 1
ATOM 629 O O . GLY A 1 88 ? 2.221 6.100 -6.536 1.00 86.31 88 GLY A O 1
ATOM 630 N N . SER A 1 89 ? 3.107 7.537 -8.016 1.00 89.06 89 SER A N 1
ATOM 631 C CA . SER A 1 89 ? 2.854 8.739 -7.2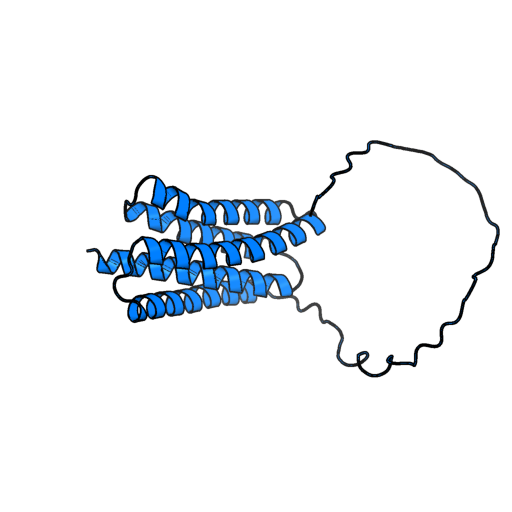15 1.00 89.06 89 SER A CA 1
ATOM 632 C C . SER A 1 89 ? 1.362 9.007 -7.016 1.00 89.06 89 SER A C 1
ATOM 634 O O . SER A 1 89 ? 0.960 9.385 -5.916 1.00 89.06 89 SER A O 1
ATOM 636 N N . MET A 1 90 ? 0.525 8.742 -8.027 1.00 91.44 90 MET A N 1
ATOM 637 C CA . MET A 1 90 ? -0.930 8.889 -7.910 1.00 91.44 90 MET A CA 1
ATOM 638 C C . MET A 1 90 ? -1.509 7.879 -6.912 1.00 91.44 90 MET A C 1
ATOM 640 O O . MET A 1 90 ? -2.289 8.252 -6.033 1.00 91.44 90 MET A O 1
ATOM 644 N N . LEU A 1 91 ? -1.081 6.614 -6.999 1.00 88.31 91 LEU A N 1
ATOM 645 C CA . LEU A 1 91 ? -1.475 5.566 -6.054 1.00 88.31 91 LEU A CA 1
ATOM 646 C C . LEU A 1 91 ? -0.977 5.863 -4.634 1.00 88.31 91 LEU A C 1
ATOM 648 O O . LEU A 1 91 ? -1.733 5.720 -3.673 1.00 88.31 91 LEU A O 1
ATOM 652 N N . LEU A 1 92 ? 0.264 6.334 -4.504 1.00 89.00 92 LEU A N 1
ATOM 653 C CA . LEU A 1 92 ? 0.853 6.730 -3.229 1.00 89.00 92 LEU A CA 1
ATOM 654 C C . LEU A 1 92 ? 0.083 7.896 -2.599 1.00 89.00 92 LEU A C 1
ATOM 656 O O . LEU A 1 92 ? -0.241 7.843 -1.416 1.00 89.00 92 LEU A O 1
ATOM 660 N N . MET A 1 93 ? -0.259 8.927 -3.375 1.00 93.62 93 MET A N 1
ATOM 661 C CA . MET A 1 93 ? -1.039 10.069 -2.894 1.00 93.62 93 MET A CA 1
ATOM 662 C C . MET A 1 93 ? -2.415 9.628 -2.380 1.00 93.62 93 MET A C 1
ATOM 664 O O . MET A 1 93 ? -2.849 10.079 -1.317 1.00 93.62 93 MET A O 1
ATOM 668 N N . LEU A 1 94 ? -3.077 8.709 -3.090 1.00 92.38 94 LEU A N 1
ATOM 669 C CA . LEU A 1 94 ? -4.352 8.139 -2.660 1.00 92.38 94 LEU A CA 1
ATOM 670 C C . LEU A 1 94 ? -4.205 7.312 -1.372 1.00 92.38 94 LEU A C 1
ATOM 672 O O . LEU A 1 94 ? -4.996 7.488 -0.444 1.00 92.38 94 LEU A O 1
ATOM 676 N N . ALA A 1 95 ? -3.175 6.467 -1.275 1.00 91.38 95 ALA A N 1
ATOM 677 C CA . ALA A 1 95 ? -2.892 5.680 -0.074 1.00 91.38 95 ALA A CA 1
ATOM 678 C C . ALA A 1 95 ? -2.594 6.575 1.139 1.00 91.38 95 ALA A C 1
ATOM 680 O O . ALA A 1 95 ? -3.145 6.364 2.218 1.00 91.38 95 ALA A O 1
ATOM 681 N N . LEU A 1 96 ? -1.799 7.633 0.960 1.00 92.88 96 LEU A N 1
ATOM 682 C CA . LEU A 1 96 ? -1.518 8.617 2.007 1.00 92.88 96 LEU A CA 1
ATOM 683 C C . LEU A 1 96 ? -2.777 9.370 2.437 1.00 92.88 96 LEU A C 1
ATOM 685 O O . LEU A 1 96 ? -2.955 9.632 3.626 1.00 92.88 96 LEU A O 1
ATOM 689 N N . HIS A 1 97 ? -3.669 9.691 1.497 1.00 95.00 97 HIS A N 1
ATOM 690 C CA . HIS A 1 97 ? -4.945 10.322 1.817 1.00 95.00 97 HIS A CA 1
ATOM 691 C C . HIS A 1 97 ? -5.820 9.413 2.692 1.00 95.00 97 HIS A C 1
ATOM 693 O O . HIS A 1 97 ? -6.341 9.863 3.715 1.00 95.00 97 HIS A O 1
ATOM 699 N N . LEU A 1 98 ? -5.946 8.131 2.335 1.00 92.06 98 LEU A N 1
ATOM 700 C CA . LEU A 1 98 ? -6.685 7.146 3.133 1.00 92.06 98 LEU A CA 1
ATOM 701 C C . LEU A 1 98 ? -6.042 6.947 4.513 1.00 92.06 98 LEU A C 1
ATOM 703 O O . LEU A 1 98 ? -6.738 7.030 5.532 1.00 92.06 98 LEU A O 1
ATOM 707 N N . CYS A 1 99 ? -4.715 6.832 4.559 1.00 92.25 99 CYS A N 1
ATOM 708 C CA . CYS A 1 99 ? -3.979 6.627 5.797 1.00 92.25 99 CYS A CA 1
ATOM 709 C C . CYS A 1 99 ? -4.073 7.845 6.727 1.00 92.25 99 CYS A C 1
ATOM 711 O O . CYS A 1 99 ? -4.225 7.688 7.940 1.00 92.25 99 CYS A O 1
ATOM 713 N N . ALA A 1 100 ? -4.065 9.069 6.189 1.00 93.31 100 ALA A N 1
ATOM 714 C CA . ALA A 1 100 ? -4.281 10.287 6.969 1.00 93.31 100 ALA A CA 1
ATOM 715 C C . ALA A 1 100 ? -5.671 10.295 7.624 1.00 93.31 100 ALA A C 1
ATOM 717 O O . ALA A 1 100 ? -5.799 10.623 8.806 1.00 93.31 100 ALA A O 1
ATOM 718 N N . GLN A 1 101 ? -6.710 9.869 6.898 1.00 93.25 101 GLN A N 1
ATOM 719 C CA . GLN A 1 101 ? -8.049 9.736 7.473 1.00 93.25 101 GLN A CA 1
ATOM 720 C C . GLN A 1 101 ? -8.107 8.634 8.546 1.00 93.25 101 GLN A C 1
ATOM 722 O O . GLN A 1 101 ? -8.822 8.781 9.545 1.00 93.25 101 GLN A O 1
ATOM 727 N N . THR A 1 102 ? -7.374 7.533 8.362 1.00 90.00 102 THR A N 1
ATOM 728 C CA . THR A 1 102 ? -7.246 6.464 9.363 1.00 90.00 102 THR A CA 1
ATOM 729 C C . THR A 1 102 ? -6.554 6.991 10.620 1.00 90.00 102 THR A C 1
ATOM 731 O O . THR A 1 102 ? -7.106 6.843 11.712 1.00 90.00 102 THR A O 1
ATOM 734 N N . LEU A 1 103 ? -5.440 7.714 10.475 1.00 91.75 103 LEU A N 1
ATOM 735 C CA . LEU A 1 103 ? -4.676 8.317 11.570 1.00 91.75 103 LEU A CA 1
ATOM 736 C C . LEU A 1 103 ? -5.498 9.337 12.369 1.00 91.75 103 LEU A C 1
ATOM 738 O O . LEU A 1 103 ? -5.569 9.233 13.594 1.00 91.75 103 LEU A O 1
ATOM 742 N N . GLN A 1 104 ? -6.197 10.255 11.693 1.00 92.06 104 GLN A N 1
ATOM 743 C CA . GLN A 1 104 ? -7.119 11.200 12.341 1.00 92.06 104 GLN A CA 1
ATOM 744 C C . GLN A 1 104 ? -8.168 10.465 13.183 1.00 92.06 104 GLN A C 1
ATOM 746 O O . GLN A 1 104 ? -8.475 10.849 14.312 1.00 92.06 104 GLN A O 1
ATOM 751 N N . SER A 1 105 ? -8.692 9.360 12.651 1.00 89.19 105 SER A N 1
ATOM 752 C CA . SER A 1 105 ? -9.698 8.557 13.334 1.00 89.19 105 SER A CA 1
ATOM 753 C C . SER A 1 105 ? -9.135 7.701 14.483 1.00 89.19 105 SER A C 1
ATOM 755 O O . SER A 1 105 ? -9.910 7.291 15.354 1.00 89.19 105 SER A O 1
ATOM 757 N N . SER A 1 106 ? -7.828 7.419 14.489 1.00 87.75 106 SER A N 1
ATOM 758 C CA . SER A 1 106 ? -7.100 6.774 15.593 1.00 87.75 106 SER A CA 1
ATOM 759 C C . SER A 1 106 ? -6.855 7.759 16.733 1.00 87.75 106 SER A C 1
ATOM 761 O O . SER A 1 106 ? -7.139 7.442 17.889 1.00 87.75 106 SER A O 1
ATOM 763 N N . TRP A 1 107 ? -6.388 8.968 16.405 1.00 90.25 107 TRP A N 1
ATOM 764 C CA . TRP A 1 107 ? -6.147 10.034 17.381 1.00 90.25 107 TRP A CA 1
ATOM 765 C C . TRP A 1 107 ? -7.426 10.477 18.079 1.00 90.25 107 TRP A C 1
ATOM 767 O O . TRP A 1 107 ? -7.441 10.553 19.301 1.00 90.25 107 TRP A O 1
ATOM 777 N N . ALA A 1 108 ? -8.533 10.628 17.346 1.00 89.94 108 ALA A N 1
ATOM 778 C CA . ALA A 1 108 ? -9.834 10.951 17.941 1.00 89.94 108 ALA A CA 1
ATOM 779 C C . ALA A 1 108 ? -10.333 9.911 18.971 1.00 89.94 108 ALA A C 1
ATOM 781 O O . ALA A 1 108 ? -11.278 10.177 19.707 1.00 89.94 108 ALA A O 1
ATOM 782 N N . ARG A 1 109 ? -9.734 8.712 19.011 1.00 85.75 109 ARG A N 1
ATOM 783 C CA . ARG A 1 109 ? -10.074 7.621 19.937 1.00 85.75 109 ARG A CA 1
ATOM 784 C C . ARG A 1 109 ? -8.973 7.305 20.951 1.00 85.75 109 ARG A C 1
ATOM 786 O O . ARG A 1 109 ? -9.109 6.316 21.666 1.00 85.75 109 ARG A O 1
ATOM 793 N N . ASN A 1 110 ? -7.892 8.087 21.000 1.00 86.56 110 ASN A N 1
ATOM 794 C CA . ASN A 1 110 ? -6.715 7.818 21.837 1.00 86.56 110 ASN A CA 1
ATOM 795 C C . ASN A 1 110 ? -6.129 6.398 21.652 1.00 86.56 110 ASN A C 1
ATOM 797 O O . ASN A 1 110 ? -5.545 5.824 22.569 1.00 86.56 110 ASN A O 1
ATOM 801 N N . ALA A 1 111 ? -6.263 5.819 20.454 1.00 87.06 111 ALA A N 1
ATOM 802 C CA . ALA A 1 111 ? -5.745 4.489 20.136 1.00 87.06 111 ALA A CA 1
ATOM 803 C C . ALA A 1 111 ? -4.283 4.580 19.658 1.00 87.06 111 ALA A C 1
ATOM 805 O O . ALA A 1 111 ? -4.003 4.565 18.456 1.00 87.06 111 ALA A O 1
ATOM 806 N N . THR A 1 112 ? -3.347 4.691 20.603 1.00 89.69 112 THR A N 1
ATOM 807 C CA . THR A 1 112 ? -1.910 4.919 20.340 1.00 89.69 112 THR A CA 1
ATOM 808 C C . THR A 1 112 ? -1.266 3.825 19.485 1.00 89.69 112 THR A C 1
ATOM 810 O O . THR A 1 112 ? -0.512 4.136 18.567 1.00 89.69 112 THR A O 1
ATOM 813 N N . LEU A 1 113 ? -1.617 2.553 19.704 1.00 89.12 113 LEU A N 1
ATOM 814 C CA . LEU A 1 113 ? -1.109 1.433 18.897 1.00 89.12 113 LEU A CA 1
ATOM 815 C C . LEU A 1 113 ? -1.538 1.531 17.426 1.00 89.12 113 LEU A C 1
ATOM 817 O O . LEU A 1 113 ? -0.724 1.310 16.528 1.00 89.12 113 LEU A O 1
ATOM 821 N N . CYS A 1 114 ? -2.793 1.909 17.166 1.00 88.94 114 CYS A N 1
ATOM 822 C CA . CYS A 1 114 ? -3.292 2.107 15.805 1.00 88.94 114 CYS A CA 1
ATOM 823 C C . CYS A 1 114 ? -2.625 3.312 15.137 1.00 88.94 114 CYS A C 1
ATOM 825 O O . CYS A 1 114 ? -2.293 3.249 13.957 1.00 88.94 114 CYS A O 1
ATOM 827 N N . ALA A 1 115 ? -2.401 4.396 15.887 1.00 90.94 115 ALA A N 1
ATOM 828 C CA . ALA A 1 115 ? -1.698 5.569 15.380 1.00 90.94 115 ALA A CA 1
ATOM 829 C C . ALA A 1 115 ? -0.243 5.239 15.005 1.00 90.94 115 ALA A C 1
ATOM 831 O O . ALA A 1 115 ? 0.170 5.531 13.886 1.00 90.94 115 ALA A O 1
ATOM 832 N N . ASN A 1 116 ? 0.499 4.554 15.882 1.00 93.12 116 ASN A N 1
ATOM 833 C CA . ASN A 1 116 ? 1.876 4.136 15.604 1.00 93.12 116 ASN A CA 1
ATOM 834 C C . ASN A 1 116 ? 1.951 3.198 14.394 1.00 93.12 116 ASN A C 1
ATOM 836 O O . ASN A 1 116 ? 2.818 3.362 13.541 1.00 93.12 116 ASN A O 1
ATOM 840 N N . THR A 1 117 ? 1.016 2.253 14.282 1.00 93.31 117 THR A N 1
ATOM 841 C CA . THR A 1 117 ? 0.972 1.329 13.140 1.00 93.31 117 THR A CA 1
ATOM 842 C C . THR A 1 117 ? 0.656 2.061 11.834 1.00 93.31 117 THR A C 1
ATOM 844 O O . THR A 1 117 ? 1.290 1.789 10.820 1.00 93.31 117 THR A O 1
ATOM 847 N N . ALA A 1 118 ? -0.263 3.033 11.852 1.00 92.19 118 ALA A N 1
ATOM 848 C CA . ALA A 1 118 ? -0.551 3.870 10.687 1.00 92.19 118 ALA A CA 1
ATOM 849 C C . ALA A 1 118 ? 0.668 4.716 10.277 1.00 92.19 118 ALA A C 1
ATOM 851 O O . ALA A 1 118 ? 0.972 4.817 9.094 1.00 92.19 118 ALA A O 1
ATOM 852 N N . ILE A 1 119 ? 1.421 5.264 11.237 1.00 93.81 119 ILE A N 1
ATOM 853 C CA . ILE A 1 119 ? 2.677 5.978 10.954 1.00 93.81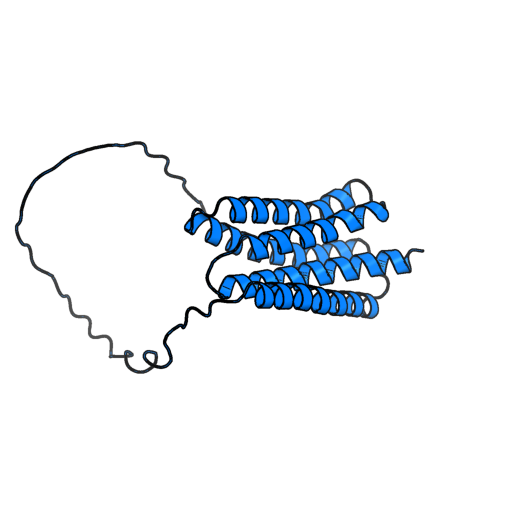 119 ILE A CA 1
ATOM 854 C C . ILE A 1 119 ? 3.707 5.032 10.318 1.00 93.81 119 ILE A C 1
ATOM 856 O O . ILE A 1 119 ? 4.312 5.384 9.308 1.00 93.81 119 ILE A O 1
ATOM 860 N N . MET A 1 120 ? 3.867 3.816 10.849 1.00 95.12 120 MET A N 1
ATOM 861 C CA . MET A 1 120 ? 4.748 2.803 10.251 1.00 95.12 120 MET A CA 1
ATOM 862 C C . MET A 1 120 ? 4.311 2.421 8.832 1.00 95.12 12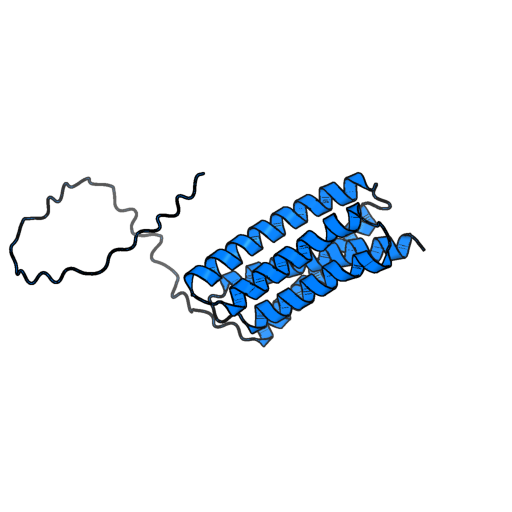0 MET A C 1
ATOM 864 O O . MET A 1 120 ? 5.162 2.229 7.968 1.00 95.12 120 MET A O 1
ATOM 868 N N . HIS A 1 121 ? 3.003 2.367 8.568 1.00 94.31 121 HIS A N 1
ATOM 869 C CA . HIS A 1 121 ? 2.472 2.138 7.225 1.00 94.31 121 HIS A CA 1
ATOM 870 C C . HIS A 1 121 ? 2.845 3.278 6.264 1.00 94.31 121 HIS A C 1
ATOM 872 O O . HIS A 1 121 ? 3.337 3.021 5.169 1.00 94.31 121 HIS A O 1
ATOM 878 N N . VAL A 1 122 ? 2.712 4.539 6.693 1.00 93.81 122 VAL A N 1
ATOM 879 C CA . VAL A 1 122 ? 3.162 5.709 5.913 1.00 93.81 122 VAL A CA 1
ATOM 880 C C . VAL A 1 122 ? 4.656 5.624 5.601 1.00 93.81 122 VAL A C 1
ATOM 882 O O . VAL A 1 122 ? 5.052 5.824 4.454 1.00 93.81 122 VAL A O 1
ATOM 885 N N . ILE A 1 123 ? 5.486 5.292 6.594 1.00 94.62 123 ILE A N 1
ATOM 886 C CA . ILE A 1 123 ? 6.932 5.121 6.398 1.00 94.62 123 ILE A CA 1
ATOM 887 C C . ILE A 1 123 ? 7.203 4.009 5.375 1.00 94.62 123 ILE A C 1
ATOM 889 O O . ILE A 1 123 ? 8.008 4.204 4.467 1.00 94.62 123 ILE A O 1
ATOM 893 N N . ALA A 1 124 ? 6.497 2.878 5.468 1.00 93.25 124 ALA A N 1
ATOM 894 C CA . ALA A 1 124 ? 6.631 1.771 4.524 1.00 93.25 124 ALA A CA 1
ATOM 895 C C . ALA A 1 124 ? 6.257 2.169 3.084 1.00 93.25 124 ALA A C 1
ATOM 897 O O . ALA A 1 124 ? 6.939 1.756 2.143 1.00 93.25 124 ALA A O 1
ATOM 898 N N . LEU A 1 125 ? 5.224 3.001 2.914 1.00 91.00 125 LEU A N 1
ATOM 899 C CA . LEU A 1 125 ? 4.807 3.537 1.616 1.00 91.00 125 LEU A CA 1
ATOM 900 C C . LEU A 1 125 ? 5.840 4.515 1.027 1.00 91.00 125 LEU A C 1
ATOM 902 O O . LEU A 1 125 ? 6.136 4.450 -0.165 1.00 91.00 125 LEU A O 1
ATOM 906 N N . PHE A 1 126 ? 6.429 5.390 1.850 1.00 91.62 126 PHE A N 1
ATOM 907 C CA . PHE A 1 126 ? 7.495 6.307 1.415 1.00 91.62 126 PHE A CA 1
ATOM 908 C C . PHE A 1 126 ? 8.830 5.613 1.158 1.00 91.62 126 PHE A C 1
ATOM 910 O O . PHE A 1 126 ? 9.655 6.133 0.406 1.00 91.62 126 PHE A O 1
ATOM 917 N N . LEU A 1 127 ? 9.047 4.439 1.749 1.00 90.56 127 LEU A N 1
ATOM 918 C CA . LEU A 1 127 ? 10.279 3.691 1.554 1.00 90.56 127 LEU A CA 1
ATOM 919 C C . LEU A 1 127 ? 10.503 3.357 0.074 1.00 90.56 127 LEU A C 1
ATOM 921 O O . LEU A 1 127 ? 11.638 3.382 -0.383 1.00 90.56 127 LEU A O 1
ATOM 925 N N . TRP A 1 128 ? 9.439 3.121 -0.696 1.00 86.19 128 TRP A N 1
ATOM 926 C CA . TRP A 1 128 ? 9.553 2.804 -2.119 1.00 86.19 128 TRP A CA 1
ATOM 927 C C . TRP A 1 128 ? 10.175 3.926 -2.970 1.00 86.19 128 TRP A C 1
ATOM 929 O O . TRP A 1 128 ? 11.229 3.677 -3.558 1.00 86.19 128 TRP A O 1
ATOM 939 N N . PRO A 1 129 ? 9.613 5.152 -3.047 1.00 86.44 129 PRO A N 1
ATOM 940 C CA . PRO A 1 129 ? 10.224 6.225 -3.831 1.00 86.44 129 PRO A CA 1
ATOM 941 C C . PRO A 1 129 ? 11.623 6.595 -3.321 1.00 86.44 129 PRO A C 1
ATOM 943 O O . PRO A 1 129 ? 12.485 6.942 -4.122 1.00 86.44 129 PRO A O 1
ATOM 946 N N . ILE A 1 130 ? 11.881 6.475 -2.013 1.00 88.88 130 ILE A N 1
ATOM 947 C CA . ILE A 1 130 ? 13.212 6.719 -1.439 1.00 88.88 130 ILE A CA 1
ATOM 948 C C . ILE A 1 130 ? 14.217 5.671 -1.935 1.00 88.88 130 ILE A C 1
ATOM 950 O O . ILE A 1 130 ? 15.284 6.034 -2.427 1.00 88.88 130 ILE A O 1
ATOM 954 N N . LEU A 1 131 ? 13.877 4.381 -1.851 1.00 86.31 131 LEU A N 1
ATOM 955 C CA . LEU A 1 131 ? 14.738 3.299 -2.336 1.00 86.31 131 LEU A CA 1
ATOM 956 C C . LEU A 1 131 ? 14.972 3.407 -3.844 1.00 86.31 131 LEU A C 1
ATOM 958 O O . LEU A 1 131 ? 16.109 3.269 -4.286 1.00 86.31 131 LEU A O 1
ATOM 962 N N . TYR A 1 132 ? 13.932 3.741 -4.610 1.00 83.81 132 TYR A N 1
ATOM 963 C CA . TYR A 1 132 ? 14.033 3.954 -6.053 1.00 83.81 132 TYR A CA 1
ATOM 964 C C . TYR A 1 132 ? 15.032 5.067 -6.420 1.00 83.81 132 TYR A C 1
ATOM 966 O O . TYR A 1 132 ? 15.747 4.939 -7.411 1.00 83.81 132 TYR A O 1
ATOM 974 N N . LEU A 1 133 ? 15.118 6.137 -5.617 1.00 85.06 133 LEU A N 1
ATOM 975 C CA . LEU A 1 133 ? 16.069 7.237 -5.826 1.00 85.06 133 LEU A CA 1
ATOM 976 C C . LEU A 1 133 ? 17.506 6.898 -5.399 1.00 85.06 133 LEU A C 1
ATOM 978 O O . LEU A 1 133 ? 18.446 7.402 -6.007 1.00 85.06 133 LEU A O 1
ATOM 982 N N . ILE A 1 134 ? 17.687 6.084 -4.352 1.00 86.12 134 ILE A N 1
ATOM 983 C CA . ILE A 1 134 ? 19.016 5.761 -3.803 1.00 86.12 134 ILE A CA 1
ATOM 984 C C . ILE A 1 134 ? 19.699 4.655 -4.609 1.00 86.12 134 ILE A C 1
ATOM 986 O O . ILE A 1 134 ? 20.878 4.759 -4.942 1.00 86.12 134 ILE A O 1
ATOM 990 N N . SER A 1 135 ? 18.985 3.563 -4.874 1.00 79.19 135 SER A N 1
ATOM 991 C CA . SER A 1 135 ? 19.543 2.400 -5.550 1.00 79.19 135 SER A CA 1
ATOM 992 C C . SER A 1 135 ? 18.423 1.621 -6.238 1.00 79.19 135 SER A C 1
ATOM 994 O O . SER A 1 135 ? 17.634 0.968 -5.553 1.00 79.19 135 SER A O 1
ATOM 996 N N . PRO A 1 136 ? 18.363 1.610 -7.580 1.00 69.88 136 PRO A N 1
ATOM 997 C CA . PRO A 1 136 ? 17.387 0.825 -8.332 1.00 69.88 136 PRO A CA 1
ATOM 998 C C . PRO A 1 136 ? 17.771 -0.667 -8.362 1.00 69.88 136 PRO A C 1
ATOM 1000 O O . PRO A 1 136 ? 17.658 -1.328 -9.390 1.00 69.88 136 PRO A O 1
ATOM 1003 N N . THR A 1 137 ? 18.278 -1.206 -7.251 1.00 74.00 137 THR A N 1
ATOM 1004 C CA . THR A 1 137 ? 18.559 -2.636 -7.122 1.00 74.00 137 THR A CA 1
ATOM 1005 C C . THR A 1 137 ? 17.251 -3.385 -6.892 1.00 74.00 137 THR A C 1
ATOM 1007 O O . THR A 1 137 ? 16.515 -3.120 -5.939 1.00 74.00 137 THR A O 1
ATOM 1010 N N . GLU A 1 138 ? 16.956 -4.335 -7.780 1.00 69.56 138 GLU A N 1
ATOM 1011 C CA . GLU A 1 138 ? 15.644 -4.989 -7.850 1.00 69.56 138 GLU A CA 1
ATOM 1012 C C . GLU A 1 138 ? 15.248 -5.711 -6.553 1.00 69.56 138 GLU A C 1
ATOM 1014 O O . GLU A 1 138 ? 14.076 -5.729 -6.180 1.00 69.56 138 GLU A O 1
ATOM 1019 N N . SER A 1 139 ? 16.224 -6.228 -5.801 1.00 72.81 139 SER A N 1
ATOM 1020 C CA . SER A 1 139 ? 15.981 -6.952 -4.548 1.00 72.81 139 SER A CA 1
ATOM 1021 C C . SER A 1 139 ? 15.417 -6.072 -3.428 1.00 72.81 139 SER A C 1
ATOM 1023 O O . SER A 1 139 ? 14.624 -6.548 -2.616 1.00 72.81 139 SER A O 1
ATOM 1025 N N . LEU A 1 140 ? 15.796 -4.790 -3.363 1.00 79.00 140 LEU A N 1
ATOM 1026 C CA . LEU A 1 140 ? 15.340 -3.886 -2.297 1.00 79.00 140 LEU A CA 1
ATOM 1027 C C . LEU A 1 140 ? 13.919 -3.367 -2.542 1.00 79.00 140 LEU A C 1
ATOM 1029 O O . LEU A 1 140 ? 13.220 -3.016 -1.590 1.00 79.00 140 LEU A O 1
ATOM 1033 N N . LEU A 1 141 ? 13.456 -3.372 -3.795 1.00 77.69 141 LEU A N 1
ATOM 1034 C CA . LEU A 1 141 ? 12.124 -2.879 -4.156 1.00 77.69 141 LEU A CA 1
ATOM 1035 C C . LEU A 1 141 ? 10.994 -3.735 -3.562 1.00 77.69 141 LEU A C 1
ATOM 1037 O O . LEU A 1 141 ? 9.916 -3.208 -3.294 1.00 77.69 141 LEU A O 1
ATOM 1041 N N . TRP A 1 142 ? 11.249 -5.014 -3.267 1.00 81.12 142 TRP A N 1
ATOM 1042 C CA . TRP A 1 142 ? 10.286 -5.920 -2.627 1.00 81.12 142 TRP A CA 1
ATOM 1043 C C . TRP A 1 142 ? 10.056 -5.639 -1.139 1.00 81.12 142 TRP A C 1
ATOM 1045 O O . TRP A 1 142 ? 9.012 -6.002 -0.594 1.00 81.12 142 TRP A O 1
ATOM 1055 N N . VAL A 1 143 ? 10.994 -4.961 -0.471 1.00 85.94 143 VAL A N 1
ATOM 1056 C CA . VAL A 1 143 ? 10.906 -4.703 0.974 1.00 85.94 143 VAL A CA 1
ATOM 1057 C C . VAL A 1 143 ? 9.721 -3.794 1.298 1.00 85.94 143 VAL A C 1
ATOM 1059 O O . VAL A 1 143 ? 8.998 -4.043 2.261 1.00 85.94 143 VAL A O 1
ATOM 1062 N N . SER A 1 144 ? 9.478 -2.770 0.477 1.00 87.94 144 SER A N 1
ATOM 1063 C CA . SER A 1 144 ? 8.395 -1.807 0.708 1.00 87.94 144 SER A CA 1
ATOM 1064 C C . SER A 1 144 ? 6.988 -2.431 0.666 1.00 87.94 144 SER A C 1
ATOM 1066 O O . SER A 1 144 ? 6.277 -2.296 1.666 1.00 87.94 144 SER A O 1
ATOM 1068 N N . PRO A 1 145 ? 6.554 -3.147 -0.395 1.00 85.56 145 PRO A N 1
ATOM 1069 C CA . PRO A 1 145 ? 5.210 -3.724 -0.441 1.00 85.56 145 PRO A CA 1
ATOM 1070 C C . PRO A 1 145 ? 4.994 -4.803 0.628 1.00 85.56 145 PRO A C 1
ATOM 1072 O O . PRO A 1 145 ? 3.905 -4.881 1.197 1.00 85.56 145 PRO A O 1
ATOM 1075 N N . VAL A 1 146 ? 6.024 -5.589 0.971 1.00 89.56 146 VAL A N 1
ATOM 1076 C CA . VAL A 1 146 ? 5.943 -6.571 2.067 1.00 89.56 146 VAL A CA 1
ATOM 1077 C C . VAL A 1 146 ? 5.753 -5.865 3.410 1.00 89.56 146 VAL A C 1
ATOM 1079 O O . VAL A 1 146 ? 4.867 -6.234 4.184 1.00 89.56 146 VAL A O 1
ATOM 1082 N N . LEU A 1 147 ? 6.529 -4.814 3.679 1.00 92.44 147 LEU A N 1
ATOM 1083 C CA . LEU A 1 147 ? 6.407 -4.033 4.909 1.00 92.44 147 LEU A CA 1
ATOM 1084 C C . LEU A 1 147 ? 5.047 -3.314 4.995 1.00 92.44 147 LEU A C 1
ATOM 1086 O O . LEU A 1 147 ? 4.420 -3.280 6.059 1.00 92.44 147 LEU A O 1
ATOM 1090 N N . ALA A 1 148 ? 4.544 -2.796 3.873 1.00 91.62 148 ALA A N 1
ATOM 1091 C CA . ALA A 1 148 ? 3.218 -2.192 3.777 1.00 91.62 148 ALA A CA 1
ATOM 1092 C C . ALA A 1 148 ? 2.099 -3.219 4.043 1.00 91.62 148 ALA A C 1
ATOM 1094 O O . ALA A 1 148 ? 1.163 -2.930 4.789 1.00 91.62 148 ALA A O 1
ATOM 1095 N N . ALA A 1 149 ? 2.212 -4.442 3.520 1.00 91.75 149 ALA A N 1
ATOM 1096 C CA . ALA A 1 149 ? 1.252 -5.512 3.792 1.00 91.75 149 ALA A CA 1
ATOM 1097 C C . ALA A 1 149 ? 1.275 -5.947 5.270 1.00 91.75 149 ALA A C 1
ATOM 1099 O O . ALA A 1 149 ? 0.221 -6.084 5.893 1.00 91.75 149 ALA A O 1
ATOM 1100 N N . MET A 1 150 ? 2.462 -6.096 5.867 1.00 93.44 150 MET A N 1
ATOM 1101 C CA . MET A 1 150 ? 2.597 -6.463 7.283 1.00 93.44 150 MET A CA 1
ATOM 1102 C C . MET A 1 150 ? 2.008 -5.398 8.210 1.00 93.44 150 MET A C 1
ATOM 1104 O O . MET A 1 150 ? 1.293 -5.722 9.158 1.00 93.44 150 MET A O 1
ATOM 1108 N N . THR A 1 151 ? 2.247 -4.121 7.914 1.00 93.38 151 THR A N 1
ATOM 1109 C CA . THR A 1 151 ? 1.658 -3.019 8.689 1.00 93.38 151 THR A CA 1
ATOM 1110 C C . THR A 1 151 ? 0.134 -2.982 8.567 1.00 93.38 151 THR A C 1
ATOM 1112 O O . THR A 1 151 ? -0.525 -2.778 9.585 1.00 93.38 151 THR A O 1
ATOM 1115 N N . LEU A 1 152 ? -0.449 -3.283 7.398 1.00 91.75 152 LEU A N 1
ATOM 1116 C CA . LEU A 1 152 ? -1.907 -3.427 7.245 1.00 91.75 152 LEU A CA 1
ATOM 1117 C C . LEU A 1 152 ? -2.477 -4.568 8.090 1.00 91.75 152 LEU A C 1
ATOM 1119 O O . LEU A 1 152 ? -3.528 -4.404 8.711 1.00 91.75 152 LEU A O 1
ATOM 1123 N N . ILE A 1 153 ? -1.780 -5.704 8.160 1.00 92.75 153 ILE A N 1
ATOM 1124 C CA . ILE A 1 153 ? -2.185 -6.835 9.003 1.00 92.75 153 ILE A CA 1
ATOM 1125 C C . ILE A 1 153 ? -2.204 -6.401 10.474 1.00 92.75 153 ILE A C 1
ATOM 1127 O O . ILE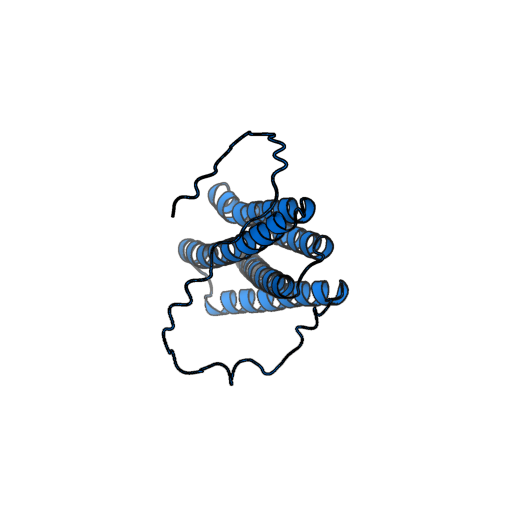 A 1 153 ? -3.227 -6.546 11.146 1.00 92.75 153 ILE A O 1
ATOM 1131 N N . VAL A 1 154 ? -1.126 -5.786 10.971 1.00 92.81 154 VAL A N 1
ATOM 1132 C CA . VAL A 1 154 ? -1.063 -5.265 12.352 1.00 92.81 154 VAL A CA 1
ATOM 1133 C C . VAL A 1 154 ? -2.152 -4.212 12.603 1.00 92.81 154 VAL A C 1
ATOM 1135 O O . VAL A 1 154 ? -2.762 -4.171 13.679 1.00 92.81 154 VAL A O 1
ATOM 1138 N N . LEU A 1 155 ? -2.462 -3.387 11.603 1.00 88.88 155 LEU A N 1
ATOM 1139 C CA . LEU A 1 155 ? -3.519 -2.383 11.685 1.00 88.88 155 LEU A CA 1
ATOM 1140 C C . LEU A 1 155 ? -4.904 -3.044 11.795 1.00 88.88 155 LEU A C 1
ATOM 1142 O O . LEU A 1 155 ? -5.729 -2.612 12.600 1.00 88.88 155 LEU A O 1
ATOM 1146 N N . ALA A 1 156 ? -5.130 -4.155 11.090 1.00 89.12 156 ALA A N 1
ATOM 1147 C CA . ALA A 1 156 ? -6.348 -4.960 11.183 1.00 89.12 156 ALA A CA 1
ATOM 1148 C C . ALA A 1 156 ? -6.566 -5.558 12.582 1.00 89.12 156 ALA A C 1
ATOM 1150 O O . ALA A 1 156 ? -7.697 -5.553 13.085 1.00 89.12 156 ALA A O 1
ATOM 1151 N N . PHE A 1 157 ? -5.484 -6.046 13.204 1.00 89.62 157 PHE A N 1
ATOM 1152 C CA . PHE A 1 157 ? -5.488 -6.606 14.559 1.00 89.62 157 PHE A CA 1
ATOM 1153 C C . PHE A 1 157 ? -5.707 -5.536 15.631 1.00 89.62 157 PHE A C 1
ATOM 1155 O O . PHE A 1 157 ? -6.471 -5.749 16.575 1.00 89.62 157 PHE A O 1
ATOM 1162 N N . SER A 1 158 ? -5.044 -4.386 15.497 1.00 88.31 158 SER A N 1
ATOM 1163 C CA . SER A 1 158 ? -5.114 -3.314 16.497 1.00 88.31 158 SER A CA 1
ATOM 1164 C C . SER A 1 158 ? -6.440 -2.550 16.460 1.00 88.31 158 SER A C 1
ATOM 1166 O O . SER A 1 158 ? -6.874 -2.006 17.478 1.00 88.31 158 SER A O 1
ATOM 1168 N N . TRP A 1 159 ? -7.129 -2.530 15.316 1.00 83.38 159 TRP A N 1
ATOM 1169 C CA . TRP A 1 159 ? -8.371 -1.786 15.174 1.00 83.38 159 TRP A CA 1
ATOM 1170 C C . TRP A 1 159 ? -9.535 -2.415 15.956 1.00 83.38 159 TRP A C 1
ATOM 1172 O O . TRP A 1 159 ? -9.835 -3.597 15.825 1.00 83.38 159 TRP A O 1
ATOM 1182 N N . ARG A 1 160 ? -10.290 -1.625 16.727 1.00 76.44 160 ARG A N 1
ATOM 1183 C CA . ARG A 1 160 ? -11.538 -2.062 17.399 1.00 76.44 160 ARG A CA 1
ATOM 1184 C C . ARG A 1 160 ? -12.675 -1.047 17.210 1.00 76.44 160 ARG A C 1
ATOM 1186 O O . ARG A 1 160 ? -13.314 -0.628 18.168 1.00 76.44 160 ARG A O 1
ATOM 1193 N N . GLY A 1 161 ? -12.909 -0.610 15.970 1.00 69.75 161 GLY A N 1
ATOM 1194 C CA . GLY A 1 161 ? -13.829 0.495 15.667 1.00 69.75 161 GLY A CA 1
ATOM 1195 C C . GLY A 1 161 ? -14.880 0.233 14.580 1.00 69.75 161 GLY A C 1
ATOM 1196 O O . GLY A 1 161 ? -15.077 -0.883 14.113 1.00 69.75 161 GLY A O 1
ATOM 1197 N N . ARG A 1 162 ? -15.555 1.321 14.178 1.00 75.94 162 ARG A N 1
ATOM 1198 C CA . ARG A 1 162 ? -16.598 1.382 13.132 1.00 75.94 162 ARG A CA 1
ATOM 1199 C C . ARG A 1 162 ? -16.168 0.724 11.811 1.00 75.94 162 ARG A C 1
ATOM 1201 O O . ARG A 1 162 ? -15.043 0.930 11.355 1.00 75.94 162 ARG A O 1
ATOM 1208 N N . GLY A 1 163 ? -17.127 0.080 11.141 1.00 78.44 163 GLY A N 1
ATOM 1209 C CA . GLY A 1 163 ? -16.937 -0.625 9.868 1.00 78.44 163 GLY A CA 1
ATOM 1210 C C . GLY A 1 163 ? -16.384 0.206 8.706 1.00 78.44 163 GLY A C 1
ATOM 1211 O O . GLY A 1 163 ? -15.670 -0.330 7.872 1.00 78.44 163 GLY A O 1
ATOM 1212 N N . ARG A 1 164 ? -16.609 1.531 8.673 1.00 82.94 164 ARG A N 1
ATOM 1213 C CA . ARG A 1 164 ? -16.083 2.404 7.598 1.00 82.94 164 ARG A CA 1
ATOM 1214 C C . ARG A 1 164 ? -14.560 2.351 7.455 1.00 82.94 164 ARG A C 1
ATOM 1216 O O . ARG A 1 164 ? -14.056 2.525 6.356 1.00 82.94 164 ARG A O 1
ATOM 1223 N N . VAL A 1 165 ? -13.832 2.111 8.547 1.00 85.31 165 VAL A N 1
ATOM 1224 C CA . VAL A 1 165 ? -12.365 2.011 8.494 1.00 85.31 165 VAL A CA 1
ATOM 1225 C C . VAL A 1 165 ? -11.917 0.695 7.868 1.00 85.31 165 VAL A C 1
ATOM 1227 O O . VAL A 1 165 ? -10.921 0.687 7.163 1.00 85.31 165 VAL A O 1
ATOM 1230 N N . VAL A 1 166 ? -12.689 -0.384 8.019 1.00 87.44 166 VAL A N 1
ATOM 1231 C CA . VAL A 1 166 ? -12.375 -1.673 7.382 1.00 87.44 166 VAL A CA 1
ATOM 1232 C C . VAL A 1 166 ? -12.385 -1.538 5.858 1.00 87.44 166 VAL A C 1
ATOM 1234 O O . VAL A 1 166 ? -11.479 -2.030 5.199 1.00 87.44 166 VAL A O 1
ATOM 1237 N N . TYR A 1 167 ? -13.342 -0.792 5.299 1.00 89.81 167 TYR A N 1
ATOM 1238 C CA . TYR A 1 167 ? -13.376 -0.514 3.860 1.00 89.81 167 TYR A CA 1
ATOM 1239 C C . TYR A 1 167 ? -12.194 0.341 3.383 1.00 89.81 167 TYR A C 1
ATOM 1241 O O . TYR A 1 167 ? -11.684 0.119 2.291 1.00 89.81 167 TYR A O 1
ATOM 1249 N N . ARG A 1 168 ? -11.719 1.291 4.202 1.00 91.56 168 ARG A N 1
ATOM 1250 C CA . ARG A 1 168 ? -10.511 2.075 3.886 1.00 91.56 168 ARG A CA 1
ATOM 1251 C C . ARG A 1 168 ? -9.259 1.207 3.901 1.00 91.56 168 ARG A C 1
ATOM 1253 O O . ARG A 1 168 ? -8.472 1.293 2.971 1.00 91.56 168 ARG A O 1
ATOM 1260 N N . LEU A 1 169 ? -9.131 0.326 4.893 1.00 90.69 169 LEU A N 1
ATOM 1261 C CA . LEU A 1 169 ? -8.042 -0.651 4.965 1.00 90.69 169 LEU A CA 1
ATOM 1262 C C . LEU A 1 169 ? -8.067 -1.616 3.777 1.00 90.69 169 LEU A C 1
ATOM 1264 O O . LEU A 1 169 ? -7.018 -1.953 3.244 1.00 90.69 169 LEU A O 1
ATOM 1268 N N . ALA A 1 170 ? -9.254 -2.036 3.330 1.00 93.31 170 ALA A N 1
ATOM 1269 C CA . ALA A 1 170 ? -9.392 -2.855 2.130 1.00 93.31 170 ALA A CA 1
ATOM 1270 C C . ALA A 1 170 ? -8.956 -2.095 0.862 1.00 93.31 170 ALA A C 1
ATOM 1272 O O . ALA A 1 170 ? -8.287 -2.669 0.010 1.00 93.31 170 ALA A O 1
ATOM 1273 N N . LEU A 1 171 ? -9.272 -0.799 0.747 1.00 93.31 171 LEU A N 1
ATOM 1274 C CA . LEU A 1 171 ? -8.777 0.043 -0.350 1.00 93.31 171 LEU A CA 1
ATOM 1275 C C . LEU A 1 171 ? -7.255 0.223 -0.299 1.00 93.31 171 LEU A C 1
ATOM 1277 O O . LEU A 1 171 ? -6.598 0.095 -1.328 1.00 93.31 171 LEU A O 1
ATOM 1281 N N . GLU A 1 172 ? -6.681 0.462 0.882 1.00 93.38 172 GLU A N 1
ATOM 1282 C CA . GLU A 1 172 ? -5.223 0.507 1.065 1.00 93.38 172 GLU A CA 1
ATOM 1283 C C . GLU A 1 172 ? -4.580 -0.834 0.674 1.00 93.38 172 GLU A C 1
ATOM 1285 O O . GLU A 1 172 ? -3.583 -0.850 -0.044 1.00 93.38 172 GLU A O 1
ATOM 1290 N N . ALA A 1 173 ? -5.195 -1.960 1.046 1.00 93.69 173 ALA A N 1
ATOM 1291 C CA . ALA A 1 173 ? -4.762 -3.300 0.659 1.00 93.69 173 ALA A CA 1
ATOM 1292 C C . ALA A 1 173 ? -4.790 -3.520 -0.864 1.00 93.69 173 ALA A C 1
ATOM 1294 O O . ALA A 1 173 ? -3.847 -4.092 -1.408 1.00 93.69 173 ALA A O 1
ATOM 1295 N N . ILE A 1 174 ? -5.817 -3.022 -1.564 1.00 95.94 174 ILE A N 1
ATOM 1296 C CA . ILE A 1 174 ? -5.876 -3.040 -3.036 1.00 95.94 174 ILE A CA 1
ATOM 1297 C C . ILE A 1 174 ? -4.714 -2.240 -3.627 1.00 95.94 174 ILE A C 1
ATOM 1299 O O . ILE A 1 174 ? -4.032 -2.726 -4.529 1.00 95.94 174 ILE A O 1
ATOM 1303 N N . ILE A 1 175 ? -4.449 -1.041 -3.105 1.00 93.38 175 ILE A N 1
ATOM 1304 C CA . ILE A 1 175 ? -3.355 -0.198 -3.600 1.00 93.38 175 ILE A CA 1
ATOM 1305 C C . ILE A 1 175 ? -2.008 -0.895 -3.383 1.00 93.38 175 ILE A C 1
ATOM 1307 O O . ILE A 1 175 ? -1.246 -1.048 -4.337 1.00 93.38 175 ILE A O 1
ATOM 1311 N N . VAL A 1 176 ? -1.740 -1.389 -2.172 1.00 93.50 176 VAL A N 1
ATOM 1312 C CA . VAL A 1 176 ? -0.496 -2.104 -1.839 1.00 93.50 176 VAL A CA 1
ATOM 1313 C C . VAL A 1 176 ? -0.334 -3.366 -2.686 1.00 93.50 176 VAL A C 1
ATOM 1315 O O . VAL A 1 176 ? 0.751 -3.606 -3.212 1.00 93.50 176 VAL A O 1
ATOM 1318 N N . GLY A 1 177 ? -1.406 -4.140 -2.873 1.00 92.69 177 GLY A N 1
ATOM 1319 C CA . GLY A 1 177 ? -1.401 -5.336 -3.717 1.00 92.69 177 GLY A CA 1
ATOM 1320 C C . GLY A 1 177 ? -1.109 -5.009 -5.179 1.00 92.69 177 GLY A C 1
ATOM 1321 O O . GLY A 1 177 ? -0.263 -5.653 -5.797 1.00 92.69 177 GLY A O 1
ATOM 1322 N N . SER A 1 178 ? -1.750 -3.966 -5.717 1.00 92.88 178 SER A N 1
ATOM 1323 C CA . SER A 1 178 ? -1.531 -3.520 -7.097 1.00 92.88 178 SER A CA 1
ATOM 1324 C C . SER A 1 178 ? -0.111 -3.032 -7.330 1.00 92.88 178 SER A C 1
ATOM 1326 O O . SER A 1 178 ? 0.515 -3.431 -8.310 1.00 92.88 178 SER A O 1
ATOM 1328 N N . LEU A 1 179 ? 0.434 -2.256 -6.392 1.00 89.19 179 LEU A N 1
ATOM 1329 C CA . LEU A 1 179 ? 1.805 -1.779 -6.457 1.00 89.19 179 LEU A CA 1
ATOM 1330 C C . LEU A 1 179 ? 2.783 -2.953 -6.363 1.00 89.19 179 LEU A C 1
ATOM 1332 O O . LEU A 1 179 ? 3.675 -3.065 -7.196 1.00 89.19 179 LEU A O 1
ATOM 1336 N N . GLY A 1 180 ? 2.584 -3.858 -5.402 1.00 90.12 180 GLY A N 1
ATOM 1337 C CA . GLY A 1 180 ? 3.430 -5.035 -5.216 1.00 90.12 180 GLY A CA 1
ATOM 1338 C C . GLY A 1 180 ? 3.463 -5.943 -6.446 1.00 90.12 180 GLY A C 1
ATOM 1339 O O . GLY A 1 180 ? 4.543 -6.312 -6.896 1.00 90.12 180 GLY A O 1
ATOM 1340 N N . ALA A 1 181 ? 2.306 -6.256 -7.035 1.00 91.69 181 ALA A N 1
ATOM 1341 C CA . ALA A 1 181 ? 2.240 -7.097 -8.231 1.00 91.69 181 ALA A CA 1
ATOM 1342 C C . ALA A 1 181 ? 2.787 -6.402 -9.480 1.00 91.69 181 ALA A C 1
ATOM 1344 O O . ALA A 1 181 ? 3.478 -7.036 -10.273 1.00 91.69 181 ALA A O 1
ATOM 1345 N N . TYR A 1 182 ? 2.523 -5.103 -9.642 1.00 88.50 182 TYR A N 1
ATOM 1346 C CA . TYR A 1 182 ? 3.080 -4.323 -10.743 1.00 88.50 182 TYR A CA 1
ATOM 1347 C C . TYR A 1 182 ? 4.613 -4.277 -10.666 1.00 88.50 182 TYR A C 1
ATOM 1349 O O . TYR A 1 182 ? 5.284 -4.564 -11.653 1.00 88.50 182 TYR A O 1
ATOM 1357 N N . GLN A 1 183 ? 5.183 -4.003 -9.486 1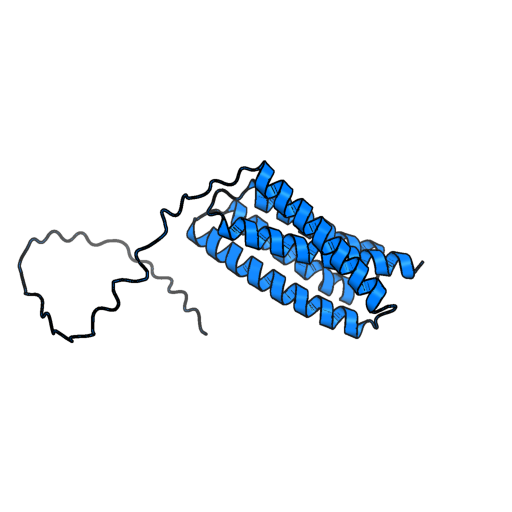.00 86.12 183 GLN A N 1
ATOM 1358 C CA . GLN A 1 183 ? 6.637 -4.026 -9.283 1.00 86.12 183 GLN A CA 1
ATOM 1359 C C . GLN A 1 183 ? 7.214 -5.434 -9.462 1.00 86.12 183 GLN A C 1
ATOM 1361 O O . GLN A 1 183 ? 8.206 -5.609 -10.165 1.00 86.12 183 GLN A O 1
ATOM 1366 N N . GLY A 1 184 ? 6.576 -6.450 -8.880 1.00 85.50 184 GLY A N 1
ATOM 1367 C CA . GLY A 1 184 ? 7.049 -7.824 -8.984 1.00 85.50 184 GLY A CA 1
ATOM 1368 C C . GLY A 1 184 ? 7.041 -8.348 -10.415 1.00 85.50 184 GLY A C 1
ATOM 1369 O O . GLY A 1 184 ? 8.018 -8.942 -10.866 1.00 85.50 184 GLY A O 1
ATOM 1370 N N . GLY A 1 185 ? 5.990 -8.054 -11.175 1.00 87.25 185 GLY A N 1
ATOM 1371 C CA . GLY A 1 185 ? 5.942 -8.406 -12.588 1.00 87.25 185 GLY A CA 1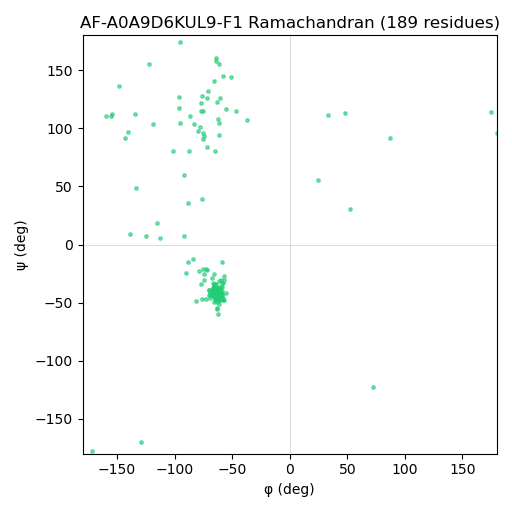
ATOM 1372 C C . GLY A 1 185 ? 7.008 -7.681 -13.417 1.00 87.25 185 GLY A C 1
ATOM 1373 O O . GLY A 1 185 ? 7.575 -8.286 -14.322 1.00 87.25 185 GLY A O 1
ATOM 1374 N N . LEU A 1 186 ? 7.356 -6.433 -13.076 1.00 83.88 186 LEU A N 1
ATOM 1375 C CA . LEU A 1 186 ? 8.468 -5.729 -13.723 1.00 83.88 186 LEU A CA 1
ATOM 1376 C C . LEU A 1 186 ? 9.814 -6.417 -13.473 1.00 83.88 186 LEU A C 1
ATOM 1378 O O . LEU A 1 186 ? 10.597 -6.515 -14.414 1.00 83.88 186 LEU A O 1
ATOM 1382 N N . THR A 1 187 ? 10.058 -6.928 -12.260 1.00 82.19 187 THR A N 1
ATOM 1383 C CA . THR A 1 187 ? 11.284 -7.698 -11.967 1.00 82.19 187 THR A CA 1
ATOM 1384 C C . THR A 1 187 ? 11.332 -9.020 -12.740 1.00 82.19 187 THR A C 1
ATOM 1386 O O . THR A 1 187 ? 12.377 -9.406 -13.252 1.00 82.19 187 THR A O 1
ATOM 1389 N N . LEU A 1 188 ? 10.183 -9.683 -12.927 1.00 84.69 188 LEU A N 1
ATOM 1390 C CA . LEU A 1 188 ? 10.098 -10.911 -13.727 1.00 84.69 188 LEU A CA 1
ATOM 1391 C C . LEU A 1 188 ? 10.346 -10.676 -15.223 1.00 84.69 188 LEU A C 1
ATOM 1393 O O . LEU A 1 188 ? 10.804 -11.584 -15.901 1.00 84.69 188 LEU A O 1
ATOM 1397 N N . MET A 1 189 ? 10.031 -9.486 -15.744 1.00 82.12 189 MET A N 1
ATOM 1398 C CA . MET A 1 189 ? 10.298 -9.114 -17.141 1.00 82.12 189 MET A CA 1
ATOM 1399 C C . MET A 1 189 ? 11.723 -8.585 -17.371 1.00 82.12 189 MET A C 1
ATOM 1401 O O . MET A 1 189 ? 12.110 -8.368 -18.522 1.00 82.12 189 MET A O 1
ATOM 1405 N N . ALA A 1 190 ? 12.464 -8.283 -16.301 1.00 75.06 190 ALA A N 1
ATOM 1406 C CA . ALA A 1 190 ? 13.815 -7.735 -16.372 1.00 75.06 190 ALA A CA 1
ATOM 1407 C C . ALA A 1 190 ? 14.910 -8.816 -16.403 1.00 75.06 190 ALA A C 1
ATOM 1409 O O . ALA A 1 190 ? 15.995 -8.535 -16.918 1.00 75.06 190 ALA A O 1
ATOM 1410 N N . GLY A 1 191 ? 14.625 -10.012 -15.873 1.00 65.69 191 GLY A N 1
ATOM 1411 C CA . GLY A 1 191 ? 15.473 -11.209 -15.982 1.00 65.69 191 GLY A CA 1
ATOM 1412 C C . GLY A 1 191 ? 15.270 -11.955 -17.292 1.00 65.69 191 GLY A C 1
ATOM 1413 O O . GLY A 1 191 ? 16.280 -12.479 -17.809 1.00 65.69 191 GLY A O 1
#

Sequence (191 aa):
MRVQWGLGDQLPVAGHGDVLARSPIRLGGDLPEADAAHAAGGASSTTKFSLTDRLVLIFGGLAFGAIAGLLTLIGFGRPSGIERLVIGSMLLMLALHLCAQTLQSSWARNATLCANTAIMHVIALFLWPILYLISPTESLLWVSPVLAAMTLIVLAFSWRGRGRVVYRLALEAIIVGSLGAYQGGLTLMAG

Solvent-accessible surface area (backbone atoms only — not comparable to full-atom values): 11312 Å² total; per-residue (Å²): 138,85,85,81,84,80,86,73,94,78,87,86,81,92,79,90,80,81,88,82,91,82,83,85,85,80,78,85,73,93,67,85,83,80,74,83,80,80,86,72,88,67,86,76,68,78,59,76,73,49,72,65,57,49,48,52,42,31,54,49,19,24,53,52,13,24,52,53,16,40,52,48,39,67,72,63,58,84,68,52,75,65,54,53,50,53,58,48,49,55,53,47,52,51,42,51,54,52,47,49,56,51,34,55,59,20,58,79,65,72,36,60,68,41,32,54,34,46,51,51,28,53,51,23,59,51,42,43,66,52,41,56,72,75,52,80,51,74,79,63,63,56,52,24,40,53,46,31,51,51,30,50,51,53,37,60,70,59,56,90,73,69,54,73,54,54,56,47,51,19,51,43,25,20,50,44,19,16,50,39,30,31,53,50,52,52,56,66,73,70,110

pLDDT: mean 78.73, std 17.92, range [33.0, 96.25]

Secondary structure (DSSP, 8-state):
-----------------------------------SSSS-S---------HHHHHHHHHHHHHHHHHHHHHHHHHH-S--HHHHHHHHHHHHHHHHHHHHHHHHHHHTTT-HHHHHHHHHHHHHHHHHHHHHHH---HHHHTHHHHHHHHHHHHHHHH--S-THHHHHHHHHHHHHHHHHHHHHHHHHHH-

Mean predicted aligned error: 12.67 Å